Protein AF-A0A139KD35-F1 (afdb_monomer_lite)

Structure (mmCIF, N/CA/C/O backbone):
data_AF-A0A139KD35-F1
#
_entry.id   AF-A0A139KD35-F1
#
loop_
_atom_site.group_PDB
_atom_site.id
_atom_site.type_symbol
_atom_site.label_atom_id
_atom_site.label_alt_id
_atom_site.label_comp_id
_atom_site.label_asym_id
_atom_site.label_entity_id
_atom_site.label_seq_id
_atom_site.pdbx_PDB_ins_code
_atom_site.Cartn_x
_atom_site.Cartn_y
_atom_site.Cartn_z
_atom_site.occupancy
_atom_site.B_iso_or_equiv
_atom_site.auth_seq_id
_atom_site.auth_comp_id
_atom_site.auth_asym_id
_atom_site.auth_atom_id
_atom_site.pdbx_PDB_model_num
ATOM 1 N N . MET A 1 1 ? 93.794 -20.110 -38.687 1.00 36.25 1 MET A N 1
ATOM 2 C CA . MET A 1 1 ? 94.496 -18.867 -38.303 1.00 36.25 1 MET A CA 1
ATOM 3 C C . MET A 1 1 ? 93.968 -18.409 -36.947 1.00 36.25 1 MET A C 1
ATOM 5 O O . MET A 1 1 ? 92.763 -18.323 -36.786 1.00 36.25 1 MET A O 1
ATOM 9 N N . ASN A 1 2 ? 94.890 -18.279 -35.990 1.00 36.31 2 ASN A N 1
ATOM 10 C CA . ASN A 1 2 ? 94.958 -17.495 -34.742 1.00 36.31 2 ASN A CA 1
ATOM 11 C C . ASN A 1 2 ? 93.697 -16.866 -34.082 1.00 36.31 2 ASN A C 1
ATOM 13 O O . ASN A 1 2 ? 92.945 -16.127 -34.703 1.00 36.31 2 ASN A O 1
ATOM 17 N N . LYS A 1 3 ? 93.592 -17.123 -32.762 1.00 45.09 3 LYS A N 1
ATOM 18 C CA . LYS A 1 3 ? 92.755 -16.535 -31.672 1.00 45.09 3 LYS A CA 1
ATOM 19 C C . LYS A 1 3 ? 93.019 -15.005 -31.478 1.00 45.09 3 LYS A C 1
ATOM 21 O O . LYS A 1 3 ? 94.048 -14.594 -32.014 1.00 45.09 3 LYS A O 1
ATOM 26 N N . PRO A 1 4 ? 92.265 -14.176 -30.681 1.00 54.97 4 PRO A N 1
ATOM 27 C CA . PRO A 1 4 ? 91.613 -14.513 -29.391 1.00 54.97 4 PRO A CA 1
ATOM 28 C C . PRO A 1 4 ? 90.347 -13.721 -28.925 1.00 54.97 4 PRO A C 1
ATOM 30 O O . PRO A 1 4 ? 89.786 -12.887 -29.624 1.00 54.97 4 PRO A O 1
ATOM 33 N N . CYS A 1 5 ? 89.930 -14.071 -27.696 1.00 38.31 5 CYS A N 1
ATOM 34 C CA . CYS A 1 5 ? 89.011 -13.450 -26.727 1.00 38.31 5 CYS A CA 1
ATOM 35 C C . CYS A 1 5 ? 88.982 -11.906 -26.681 1.00 38.31 5 CYS A C 1
ATOM 37 O O . CYS A 1 5 ? 90.045 -11.319 -26.826 1.00 38.31 5 CYS A O 1
ATOM 39 N N . THR A 1 6 ? 87.849 -11.282 -26.298 1.00 42.38 6 THR A N 1
ATOM 40 C CA . THR A 1 6 ? 87.529 -10.803 -24.919 1.00 42.38 6 THR A CA 1
ATOM 41 C C . THR A 1 6 ? 86.291 -9.871 -24.841 1.00 42.38 6 THR A C 1
ATOM 43 O O . THR A 1 6 ? 86.148 -8.941 -25.618 1.00 42.38 6 THR A O 1
ATOM 46 N N . PHE A 1 7 ? 85.458 -10.133 -23.820 1.00 38.88 7 PHE A N 1
ATOM 47 C CA . PHE A 1 7 ? 84.704 -9.227 -22.923 1.00 38.88 7 PHE A CA 1
ATOM 48 C C . PHE A 1 7 ? 83.693 -8.153 -23.412 1.00 38.88 7 PHE A C 1
ATOM 50 O O . PHE A 1 7 ? 84.044 -7.139 -23.994 1.00 38.88 7 PHE A O 1
ATOM 57 N N . LEU A 1 8 ? 82.442 -8.365 -22.957 1.00 41.72 8 LEU A N 1
ATOM 58 C CA . LEU A 1 8 ? 81.527 -7.447 -22.241 1.00 41.72 8 LEU A CA 1
ATOM 59 C C . LEU A 1 8 ? 81.440 -5.969 -22.670 1.00 41.72 8 LEU A C 1
ATOM 61 O O . LEU A 1 8 ? 82.327 -5.191 -22.341 1.00 41.72 8 LEU A O 1
ATOM 65 N N . LEU A 1 9 ? 80.265 -5.562 -23.177 1.00 42.34 9 LEU A N 1
ATOM 66 C CA . LEU A 1 9 ? 79.385 -4.520 -22.596 1.00 42.34 9 LEU A CA 1
ATOM 67 C C . LEU A 1 9 ? 78.343 -4.050 -23.624 1.00 42.34 9 LEU A C 1
ATOM 69 O O . LEU A 1 9 ? 78.628 -3.206 -24.466 1.00 42.34 9 LEU A O 1
ATOM 73 N N . SER A 1 10 ? 77.114 -4.553 -23.530 1.00 38.72 10 SER A N 1
ATOM 74 C CA . SER A 1 10 ? 75.892 -3.749 -23.721 1.00 38.72 10 SER A CA 1
ATOM 75 C C . SER A 1 10 ? 74.675 -4.610 -23.398 1.00 38.72 10 SER A C 1
ATOM 77 O O . SER A 1 10 ? 74.260 -5.485 -24.151 1.00 38.72 10 SER A O 1
ATOM 79 N N . ALA A 1 11 ? 74.152 -4.376 -22.200 1.00 46.59 11 ALA A N 1
ATOM 80 C CA . ALA A 1 11 ? 72.823 -4.782 -21.791 1.00 46.59 11 ALA A CA 1
ATOM 81 C C . ALA A 1 11 ? 71.748 -4.088 -22.648 1.00 46.59 11 ALA A C 1
ATOM 83 O O . ALA A 1 11 ? 72.015 -3.058 -23.261 1.00 46.59 11 ALA A O 1
ATOM 84 N N . LEU A 1 12 ? 70.526 -4.628 -22.559 1.00 44.50 12 LEU A N 1
ATOM 85 C CA . LEU A 1 12 ? 69.257 -4.109 -23.085 1.00 44.50 12 LEU A CA 1
ATOM 86 C C . LEU A 1 12 ? 69.061 -4.233 -24.599 1.00 44.50 12 LEU A C 1
ATOM 88 O O . LEU A 1 12 ? 69.432 -3.352 -25.356 1.00 44.50 12 LEU A O 1
ATOM 92 N N . MET A 1 13 ? 68.381 -5.307 -25.006 1.00 44.25 13 MET A N 1
ATOM 93 C CA . MET A 1 13 ? 67.101 -5.239 -25.733 1.00 44.25 13 MET A CA 1
ATOM 94 C C . MET A 1 13 ? 66.545 -6.667 -25.863 1.00 44.25 13 MET A C 1
ATOM 96 O O . MET A 1 13 ? 66.574 -7.288 -26.922 1.00 44.25 13 MET A O 1
ATOM 100 N N . ALA A 1 14 ? 66.066 -7.215 -24.745 1.00 43.06 14 ALA A N 1
ATOM 101 C CA . ALA A 1 14 ? 65.149 -8.345 -24.772 1.00 43.06 14 ALA A CA 1
ATOM 102 C C . ALA A 1 14 ? 63.718 -7.794 -24.805 1.00 43.06 14 ALA A C 1
ATOM 104 O O . ALA A 1 14 ? 63.375 -6.922 -24.010 1.00 43.06 14 ALA A O 1
ATOM 105 N N . SER A 1 15 ? 62.900 -8.363 -25.690 1.00 42.03 15 SER A N 1
ATOM 106 C CA . SER A 1 15 ? 61.436 -8.375 -25.592 1.00 42.03 15 SER A CA 1
ATOM 107 C C . SER A 1 15 ? 60.711 -7.050 -25.858 1.00 42.03 15 SER A C 1
ATOM 109 O O . SER A 1 15 ? 60.237 -6.384 -24.946 1.00 42.03 15 SER A O 1
ATOM 111 N N . ALA A 1 16 ? 60.492 -6.743 -27.138 1.00 46.56 16 ALA A N 1
ATOM 112 C CA . ALA A 1 16 ? 59.435 -5.825 -27.574 1.00 46.56 16 ALA A CA 1
ATOM 113 C C . ALA A 1 16 ? 58.456 -6.528 -28.533 1.00 46.56 16 ALA A C 1
ATOM 115 O O . ALA A 1 16 ? 58.143 -6.029 -29.605 1.00 46.56 16 ALA A O 1
ATOM 116 N N . VAL A 1 17 ? 57.973 -7.713 -28.150 1.00 52.25 17 VAL A N 1
ATOM 117 C CA . VAL A 1 17 ? 56.716 -8.279 -28.666 1.00 52.25 17 VAL A CA 1
ATOM 118 C C . VAL A 1 17 ? 55.958 -8.834 -27.469 1.00 52.25 17 VAL A C 1
ATOM 120 O O . VAL A 1 17 ? 55.966 -10.026 -27.211 1.00 52.25 17 VAL A O 1
ATOM 123 N N . LEU A 1 18 ? 55.406 -7.925 -26.675 1.00 48.00 18 LEU A N 1
ATOM 124 C CA . LEU A 1 18 ? 54.203 -8.103 -25.866 1.00 48.00 18 LEU A CA 1
ATOM 125 C C . LEU A 1 18 ? 53.851 -6.695 -25.369 1.00 48.00 18 LEU A C 1
ATOM 127 O O . LEU A 1 18 ? 54.224 -6.278 -24.275 1.00 48.00 18 LEU A O 1
ATOM 131 N N . ALA A 1 19 ? 53.200 -5.913 -26.231 1.00 42.03 19 ALA A N 1
ATOM 132 C CA . ALA A 1 19 ? 52.482 -4.743 -25.755 1.00 42.03 19 ALA A CA 1
ATOM 133 C C . ALA A 1 19 ? 51.388 -5.256 -24.804 1.00 42.03 19 ALA A C 1
ATOM 135 O O . ALA A 1 19 ? 50.619 -6.139 -25.200 1.00 42.03 19 ALA A O 1
ATOM 136 N N . PRO A 1 20 ? 51.305 -4.765 -23.559 1.00 42.72 20 PRO A N 1
ATOM 137 C CA . PRO A 1 20 ? 50.175 -5.088 -22.718 1.00 42.72 20 PRO A CA 1
ATOM 138 C C . PRO A 1 20 ? 48.940 -4.457 -23.364 1.00 42.72 20 PRO A C 1
ATOM 140 O O . PRO A 1 20 ? 48.817 -3.235 -23.439 1.00 42.72 20 PRO A O 1
ATOM 143 N N . ALA A 1 21 ? 48.010 -5.295 -23.820 1.00 46.62 21 ALA A N 1
ATOM 144 C CA . ALA A 1 21 ? 46.620 -4.923 -24.068 1.00 46.62 21 ALA A CA 1
ATOM 145 C C . ALA A 1 21 ? 45.926 -4.616 -22.724 1.00 46.62 21 ALA A C 1
ATOM 147 O O . ALA A 1 21 ? 44.974 -5.275 -22.321 1.00 46.62 21 ALA A O 1
ATOM 148 N N . ALA A 1 22 ? 46.457 -3.636 -21.996 1.00 46.16 22 ALA A N 1
ATOM 149 C CA . ALA A 1 22 ? 45.960 -3.145 -20.720 1.00 46.16 22 ALA A CA 1
ATOM 150 C C . ALA A 1 22 ? 45.804 -1.624 -20.817 1.00 46.16 22 ALA A C 1
ATOM 152 O O . ALA A 1 22 ? 46.450 -0.865 -20.105 1.00 46.16 22 ALA A O 1
ATOM 153 N N . ALA A 1 23 ? 44.978 -1.177 -21.761 1.00 43.94 23 ALA A N 1
ATOM 154 C CA . ALA A 1 23 ? 44.525 0.209 -21.847 1.00 43.94 23 ALA A CA 1
ATOM 155 C C . ALA A 1 23 ? 43.164 0.279 -22.557 1.00 43.94 23 ALA A C 1
ATOM 157 O O . ALA A 1 23 ? 42.978 0.989 -23.537 1.00 43.94 23 ALA A O 1
ATOM 158 N N . SER A 1 24 ? 42.199 -0.498 -22.070 1.00 41.75 24 SER A N 1
ATOM 159 C CA . SER A 1 24 ? 40.775 -0.221 -22.286 1.00 41.75 24 SER A CA 1
ATOM 160 C C . SER A 1 24 ? 40.010 -0.364 -20.969 1.00 41.75 24 SER A C 1
ATOM 162 O O . SER A 1 24 ? 38.927 -0.937 -20.914 1.00 41.75 24 SER A O 1
ATOM 164 N N . ALA A 1 25 ? 40.584 0.154 -19.885 1.00 45.62 25 ALA A N 1
ATOM 165 C CA . ALA A 1 25 ? 39.779 0.720 -18.814 1.00 45.62 25 ALA A CA 1
ATOM 166 C C . ALA A 1 25 ? 39.492 2.168 -19.230 1.00 45.62 25 ALA A C 1
ATOM 168 O O . ALA A 1 25 ? 40.099 3.103 -18.726 1.00 45.62 25 ALA A O 1
ATOM 169 N N . ALA A 1 26 ? 38.671 2.331 -20.271 1.00 48.66 26 ALA A N 1
ATOM 170 C CA . ALA A 1 26 ? 38.111 3.630 -20.599 1.00 48.66 26 ALA A CA 1
ATOM 171 C C . ALA A 1 26 ? 37.280 4.065 -19.390 1.00 48.66 26 ALA A C 1
ATOM 173 O O . ALA A 1 26 ? 36.488 3.262 -18.889 1.00 48.66 26 ALA A O 1
ATOM 174 N N . ASP A 1 27 ? 37.505 5.282 -18.903 1.00 59.09 27 ASP A N 1
ATOM 175 C CA . ASP A 1 27 ? 36.766 5.865 -17.789 1.00 59.09 27 ASP A CA 1
ATOM 176 C C . ASP A 1 27 ? 35.269 5.807 -18.107 1.00 59.09 27 ASP A C 1
ATOM 178 O O . ASP A 1 27 ? 34.748 6.624 -18.870 1.00 59.09 27 ASP A O 1
ATOM 182 N N . LYS A 1 28 ? 34.576 4.792 -17.572 1.00 69.88 28 LYS A N 1
ATOM 183 C CA . LYS A 1 28 ? 33.120 4.709 -17.674 1.00 69.88 28 LYS A CA 1
ATOM 184 C C . LYS A 1 28 ? 32.578 5.994 -17.086 1.00 69.88 28 LYS A C 1
ATOM 186 O O . LYS A 1 28 ? 32.971 6.387 -15.983 1.00 69.88 28 LYS A O 1
ATOM 191 N N . SER A 1 29 ? 31.679 6.640 -17.816 1.00 83.38 29 SER A N 1
ATOM 192 C CA . SER A 1 29 ? 31.038 7.838 -17.295 1.00 83.38 29 SER A CA 1
ATOM 193 C C . SER A 1 29 ? 30.370 7.504 -15.960 1.00 83.38 29 SER A C 1
ATOM 195 O O . SER A 1 29 ? 29.858 6.399 -15.758 1.00 83.38 29 SER A O 1
ATOM 197 N N . GLU A 1 30 ? 30.357 8.455 -15.027 1.00 88.25 30 GLU A N 1
ATOM 198 C CA . GLU A 1 30 ? 29.720 8.257 -13.721 1.00 88.25 30 GLU A CA 1
ATOM 199 C C . GLU A 1 30 ? 28.265 7.762 -13.866 1.00 88.25 30 GLU A C 1
ATOM 201 O O . GLU A 1 30 ? 27.787 6.941 -13.081 1.00 88.25 30 GLU A O 1
ATOM 206 N N . LEU A 1 31 ? 27.583 8.205 -14.925 1.00 86.06 31 LEU A N 1
ATOM 207 C CA . LEU A 1 31 ? 26.233 7.783 -15.280 1.00 86.06 31 LEU A CA 1
ATOM 208 C C . LEU A 1 31 ? 26.150 6.303 -15.686 1.00 86.06 31 LEU A C 1
ATOM 210 O O . LEU A 1 31 ? 25.215 5.618 -15.280 1.00 86.06 31 LEU A O 1
ATOM 214 N N . GLU A 1 32 ? 27.116 5.790 -16.449 1.00 88.75 32 GLU A N 1
ATOM 215 C CA . GLU A 1 32 ? 27.178 4.368 -16.811 1.00 88.75 32 GLU A CA 1
ATOM 216 C C . GLU A 1 32 ? 27.447 3.495 -15.587 1.00 88.75 32 GLU A C 1
ATOM 218 O O . GLU A 1 32 ? 26.800 2.467 -15.418 1.00 88.75 32 GLU A O 1
ATOM 223 N N . VAL A 1 33 ? 28.320 3.918 -14.671 1.00 93.50 33 VAL A N 1
ATOM 224 C CA . VAL A 1 33 ? 28.552 3.168 -13.424 1.00 93.50 33 VAL A CA 1
ATOM 225 C C . VAL A 1 33 ? 27.273 3.099 -12.580 1.00 93.50 33 VAL A C 1
ATOM 227 O O . VAL A 1 33 ? 26.907 2.032 -12.079 1.00 93.50 33 VAL A O 1
ATOM 230 N N . ARG A 1 34 ? 26.552 4.222 -12.455 1.00 92.62 34 ARG A N 1
ATOM 231 C CA . ARG A 1 34 ? 25.264 4.281 -11.744 1.00 92.62 34 ARG A CA 1
ATOM 232 C C . ARG A 1 34 ? 24.194 3.423 -12.423 1.00 92.62 34 ARG A C 1
ATOM 234 O O . ARG A 1 34 ? 23.439 2.745 -11.730 1.00 92.62 34 ARG A O 1
ATOM 241 N N . MET A 1 35 ? 24.155 3.403 -13.753 1.00 94.19 35 MET A N 1
ATOM 242 C CA . MET A 1 35 ? 23.241 2.561 -14.525 1.00 94.19 35 MET A CA 1
ATOM 243 C C . MET A 1 35 ? 23.537 1.070 -14.335 1.00 94.19 35 MET A C 1
ATOM 245 O O . MET A 1 35 ? 22.608 0.312 -14.074 1.00 94.19 35 MET A O 1
ATOM 249 N N . GLU A 1 36 ? 24.802 0.639 -14.360 1.00 94.69 36 GLU A N 1
ATOM 250 C CA . GLU A 1 36 ? 25.152 -0.772 -14.128 1.00 94.69 36 GLU A CA 1
ATOM 251 C C . GLU A 1 36 ? 24.724 -1.232 -12.728 1.00 94.69 36 GLU A C 1
ATOM 253 O O . GLU A 1 36 ? 24.256 -2.359 -12.547 1.00 94.69 36 GLU A O 1
ATOM 258 N N . ALA A 1 37 ? 24.856 -0.357 -11.727 1.00 95.94 37 ALA A N 1
ATOM 259 C CA . ALA A 1 37 ? 24.358 -0.616 -10.382 1.00 95.94 37 ALA A CA 1
ATOM 260 C C . ALA A 1 37 ? 22.821 -0.690 -10.347 1.00 95.94 37 ALA A C 1
ATOM 262 O O . ALA A 1 37 ? 22.268 -1.638 -9.789 1.00 95.94 37 ALA A O 1
ATOM 263 N N . ALA A 1 38 ? 22.128 0.256 -10.987 1.00 96.44 38 ALA A N 1
ATOM 264 C CA . ALA A 1 38 ? 20.668 0.275 -11.060 1.00 96.44 38 ALA A CA 1
ATOM 265 C C . ALA A 1 38 ? 20.104 -0.963 -11.775 1.00 96.44 38 ALA A C 1
ATOM 267 O O . ALA A 1 38 ? 19.159 -1.590 -11.295 1.00 96.44 38 ALA A O 1
ATOM 268 N N . GLN A 1 39 ? 20.726 -1.384 -12.876 1.00 95.94 39 GLN A N 1
ATOM 269 C CA . GLN A 1 39 ? 20.326 -2.577 -13.611 1.00 95.94 39 GLN A CA 1
ATOM 270 C C . GLN A 1 39 ? 20.488 -3.845 -12.765 1.00 95.94 39 GLN A C 1
ATOM 272 O O . GLN A 1 39 ? 19.611 -4.708 -12.789 1.00 95.94 39 GLN A O 1
ATOM 277 N N . LYS A 1 40 ? 21.558 -3.949 -11.966 1.00 96.81 40 LYS A N 1
ATOM 278 C CA . LYS A 1 40 ? 21.730 -5.057 -11.013 1.00 96.81 40 LYS A CA 1
ATOM 279 C C . LYS A 1 40 ? 20.619 -5.084 -9.968 1.00 96.81 40 LYS A C 1
ATOM 281 O O . LYS A 1 40 ? 20.110 -6.158 -9.677 1.00 96.81 40 LYS A O 1
ATOM 286 N N . VAL A 1 41 ? 20.210 -3.927 -9.446 1.00 97.12 41 VAL A N 1
ATOM 287 C CA . VAL A 1 41 ? 19.099 -3.837 -8.482 1.00 97.12 41 VAL A CA 1
ATOM 288 C C . VAL A 1 41 ? 17.778 -4.296 -9.110 1.00 97.12 41 VAL A C 1
ATOM 290 O O . VAL A 1 41 ? 17.051 -5.075 -8.497 1.00 97.12 41 VAL A O 1
ATOM 293 N N . LEU A 1 42 ? 17.475 -3.873 -10.341 1.00 95.62 42 LEU A N 1
ATOM 294 C CA . LEU A 1 42 ? 16.247 -4.279 -11.043 1.00 95.62 42 LEU A CA 1
ATOM 295 C C . LEU A 1 42 ? 16.249 -5.761 -11.461 1.00 95.62 42 LEU A C 1
ATOM 297 O O . LEU A 1 42 ? 15.191 -6.390 -11.533 1.00 95.62 42 LEU A O 1
ATOM 301 N N . ALA A 1 43 ? 17.422 -6.331 -11.733 1.00 95.00 43 ALA A N 1
ATOM 302 C CA . ALA A 1 43 ? 17.572 -7.742 -12.081 1.00 95.00 43 ALA A CA 1
ATOM 303 C C . ALA A 1 43 ? 17.592 -8.673 -10.857 1.00 95.00 43 ALA A C 1
ATOM 305 O O . ALA A 1 43 ? 17.341 -9.869 -10.992 1.00 95.00 43 ALA A O 1
ATOM 306 N N . ASP A 1 44 ? 17.902 -8.154 -9.671 1.00 95.56 44 ASP A N 1
ATOM 307 C CA . ASP A 1 44 ? 18.102 -8.965 -8.477 1.00 95.56 44 ASP A CA 1
ATOM 308 C C . ASP A 1 44 ? 16.771 -9.390 -7.831 1.00 95.56 44 ASP A C 1
ATOM 310 O O . ASP A 1 44 ? 15.956 -8.570 -7.392 1.00 95.56 44 ASP A O 1
ATOM 314 N N . ARG A 1 45 ? 16.593 -10.716 -7.769 1.00 96.06 45 ARG A N 1
ATOM 315 C CA . ARG A 1 45 ? 15.418 -11.432 -7.250 1.00 96.06 45 ARG A CA 1
ATOM 316 C C . ARG A 1 45 ? 15.648 -12.046 -5.868 1.00 96.06 45 ARG A C 1
ATOM 318 O O . ARG A 1 45 ? 14.753 -12.706 -5.344 1.00 96.06 45 ARG A O 1
ATOM 325 N N . SER A 1 46 ? 16.804 -11.808 -5.250 1.00 95.81 46 SER A N 1
ATOM 326 C CA . SER A 1 46 ? 17.204 -12.427 -3.979 1.00 95.81 46 SER A CA 1
ATOM 327 C C . SER A 1 46 ? 16.193 -12.209 -2.851 1.00 95.81 46 SER A C 1
ATOM 329 O O . SER A 1 46 ? 15.960 -13.112 -2.048 1.00 95.81 46 SER A O 1
ATOM 331 N N . TYR A 1 47 ? 15.534 -11.044 -2.803 1.00 96.12 47 TYR A N 1
ATOM 332 C CA . TYR A 1 47 ? 14.456 -10.786 -1.844 1.00 96.12 47 TYR A CA 1
ATOM 333 C C . TYR A 1 47 ? 13.305 -11.784 -2.008 1.00 96.12 47 TYR A C 1
ATOM 335 O O . TYR A 1 47 ? 12.861 -12.394 -1.035 1.00 96.12 47 TYR A O 1
ATOM 343 N N . TYR A 1 48 ? 12.826 -11.950 -3.241 1.00 96.38 48 TYR A N 1
ATOM 344 C CA . TYR A 1 48 ? 11.719 -12.848 -3.530 1.00 96.38 48 TYR A CA 1
ATOM 345 C C . TYR A 1 48 ? 12.123 -14.300 -3.284 1.00 96.38 48 TYR A C 1
ATOM 347 O O . TYR A 1 48 ? 11.390 -15.038 -2.639 1.00 96.38 48 TYR A O 1
ATOM 355 N N . GLU A 1 49 ? 13.312 -14.712 -3.709 1.00 95.88 49 GLU A N 1
ATOM 356 C CA . GLU A 1 49 ? 13.808 -16.074 -3.479 1.00 95.88 49 GLU A CA 1
ATOM 357 C C . GLU A 1 49 ? 13.943 -16.402 -1.988 1.00 95.88 49 GLU A C 1
ATOM 359 O O . GLU A 1 49 ? 13.595 -17.501 -1.560 1.00 95.88 49 GLU A O 1
ATOM 364 N N . ARG A 1 50 ? 14.369 -15.431 -1.174 1.00 95.50 50 ARG A N 1
ATOM 365 C CA . ARG A 1 50 ? 14.504 -15.597 0.276 1.00 95.50 50 ARG A CA 1
ATOM 366 C C . ARG A 1 50 ? 13.162 -15.744 0.992 1.00 95.50 50 ARG A C 1
ATOM 368 O O . ARG A 1 50 ? 13.070 -16.531 1.930 1.00 95.50 50 ARG A O 1
ATOM 375 N N . TRP A 1 51 ? 12.152 -14.967 0.600 1.00 96.19 51 TRP A N 1
ATOM 376 C CA . TRP A 1 51 ? 10.902 -14.828 1.362 1.00 96.19 51 TRP A CA 1
ATOM 377 C C . TRP A 1 51 ? 9.665 -15.448 0.697 1.00 96.19 51 TRP A C 1
ATOM 379 O O . TRP A 1 51 ? 8.615 -15.537 1.330 1.00 96.19 51 TRP A O 1
ATOM 389 N N . SER A 1 52 ? 9.756 -15.875 -0.564 1.00 93.69 52 SER A N 1
ATOM 390 C CA . SER A 1 52 ? 8.659 -16.553 -1.269 1.00 93.69 52 SER A CA 1
ATOM 391 C C . SER A 1 52 ? 8.326 -17.956 -0.753 1.00 93.69 52 SER A C 1
ATOM 393 O O . SER A 1 52 ? 7.134 -18.290 -0.789 1.00 93.69 52 SER A O 1
ATOM 395 N N . PRO A 1 53 ? 9.283 -18.782 -0.267 1.00 93.75 53 PRO A N 1
ATOM 396 C CA . PRO A 1 53 ? 8.950 -20.100 0.253 1.00 93.75 53 PRO A CA 1
ATOM 397 C C . PRO A 1 53 ? 8.082 -19.984 1.505 1.00 93.75 53 PRO A C 1
ATOM 399 O O . PRO A 1 53 ? 8.381 -19.202 2.404 1.00 93.75 53 PRO A O 1
ATOM 402 N N . GLU A 1 54 ? 7.053 -20.823 1.625 1.00 85.00 54 GLU A N 1
ATOM 403 C CA . GLU A 1 54 ? 6.183 -20.851 2.816 1.00 85.00 54 GLU A CA 1
ATOM 404 C C . GLU A 1 54 ? 6.976 -21.120 4.101 1.00 85.00 54 GLU A C 1
ATOM 406 O O . GLU A 1 54 ? 6.653 -20.617 5.174 1.00 85.00 54 GLU A O 1
ATOM 411 N N . ALA A 1 55 ? 8.081 -21.860 3.981 1.00 86.88 55 ALA A N 1
ATOM 412 C CA . ALA A 1 55 ? 8.966 -22.139 5.097 1.00 86.88 55 ALA A CA 1
ATOM 413 C C . ALA A 1 55 ? 9.687 -20.896 5.655 1.00 86.88 55 ALA A C 1
ATOM 415 O O . ALA A 1 55 ? 10.154 -20.959 6.791 1.00 86.88 55 ALA A O 1
ATOM 416 N N . ALA A 1 56 ? 9.784 -19.804 4.888 1.00 89.06 56 ALA A N 1
ATOM 417 C CA . ALA A 1 56 ? 10.460 -18.572 5.294 1.00 89.06 56 ALA A CA 1
ATOM 418 C C . ALA A 1 56 ? 9.577 -17.652 6.156 1.00 89.06 56 ALA A C 1
ATOM 420 O O . ALA A 1 56 ? 10.099 -16.807 6.877 1.00 89.06 56 ALA A O 1
ATOM 421 N N . LEU A 1 57 ? 8.250 -17.813 6.106 1.00 88.81 57 LEU A N 1
ATOM 422 C CA . LEU A 1 57 ? 7.277 -16.978 6.818 1.00 88.81 57 LEU A CA 1
ATOM 423 C C . LEU A 1 57 ? 6.485 -17.826 7.819 1.00 88.81 57 LEU A C 1
ATOM 425 O O . LEU A 1 57 ? 5.283 -18.021 7.663 1.00 88.81 57 LEU A O 1
ATOM 429 N N . LYS A 1 58 ? 7.161 -18.359 8.844 1.00 89.31 58 LYS A N 1
ATOM 430 C CA . LYS A 1 58 ? 6.513 -19.187 9.882 1.00 89.31 58 LYS A CA 1
ATOM 431 C C . LYS A 1 58 ? 6.152 -18.410 11.134 1.00 89.31 58 LYS A C 1
ATOM 433 O O . LYS A 1 58 ? 5.174 -18.742 11.797 1.00 89.31 58 LYS A O 1
ATOM 438 N N . THR A 1 59 ? 6.948 -17.405 11.483 1.00 93.94 59 THR A N 1
ATOM 439 C CA . THR A 1 59 ? 6.735 -16.623 12.700 1.00 93.94 59 THR A CA 1
ATOM 440 C C . THR A 1 59 ? 6.290 -15.202 12.380 1.00 93.94 59 THR A C 1
ATOM 442 O O . THR A 1 59 ? 6.512 -14.671 11.290 1.00 93.94 59 THR A O 1
ATOM 445 N N . VAL A 1 60 ? 5.659 -14.561 13.363 1.00 94.19 60 VAL A N 1
ATOM 446 C CA . VAL A 1 60 ? 5.262 -13.150 13.268 1.00 94.19 60 VAL A CA 1
ATOM 447 C C . VAL A 1 60 ? 6.489 -12.242 13.143 1.00 94.19 60 VAL A C 1
ATOM 449 O O . VAL A 1 60 ? 6.433 -11.227 12.453 1.00 94.19 60 VAL A O 1
ATOM 452 N N . GLU A 1 61 ? 7.605 -12.610 13.773 1.00 94.62 61 GLU A N 1
ATOM 453 C CA . GLU A 1 61 ? 8.855 -11.852 13.677 1.00 94.62 61 GLU A CA 1
ATOM 454 C C . GLU A 1 61 ? 9.488 -11.977 12.287 1.00 94.62 61 GLU A C 1
ATOM 456 O O . GLU A 1 61 ? 9.900 -10.965 11.721 1.00 94.62 61 GLU A O 1
ATOM 461 N N . ASP A 1 62 ? 9.450 -13.166 11.676 1.00 94.44 62 ASP A N 1
ATOM 462 C CA . ASP A 1 62 ? 9.877 -13.354 10.282 1.00 94.44 62 ASP A CA 1
ATOM 463 C C . ASP A 1 62 ? 9.020 -12.518 9.326 1.00 94.44 62 ASP A C 1
ATOM 465 O O . ASP A 1 62 ? 9.543 -11.854 8.432 1.00 94.44 62 ASP A O 1
ATOM 469 N N . ALA A 1 63 ? 7.701 -12.479 9.546 1.00 95.31 63 ALA A N 1
ATOM 470 C CA . ALA A 1 63 ? 6.794 -11.653 8.756 1.00 95.31 63 ALA A CA 1
ATOM 471 C C . ALA A 1 63 ? 7.098 -10.151 8.893 1.00 95.31 63 ALA A C 1
ATOM 473 O O . ALA A 1 63 ? 7.116 -9.427 7.895 1.00 95.31 63 ALA A O 1
ATOM 474 N N . LYS A 1 64 ? 7.390 -9.659 10.104 1.00 96.25 64 LYS A N 1
ATOM 475 C CA . LYS A 1 64 ? 7.819 -8.263 10.303 1.00 96.25 64 LYS A CA 1
ATOM 476 C C . LYS A 1 64 ? 9.142 -7.984 9.590 1.00 96.25 64 LYS A C 1
ATOM 478 O O . LYS A 1 64 ? 9.242 -6.986 8.878 1.00 96.25 64 LYS A O 1
ATOM 483 N N . ALA A 1 65 ? 10.123 -8.876 9.720 1.00 96.38 65 ALA A N 1
ATOM 484 C CA . ALA A 1 65 ? 11.416 -8.748 9.056 1.00 96.38 65 ALA A CA 1
ATOM 485 C C . ALA A 1 65 ? 11.277 -8.730 7.524 1.00 96.38 65 ALA A C 1
ATOM 487 O O . ALA A 1 65 ? 11.883 -7.888 6.860 1.00 96.38 65 ALA A O 1
ATOM 488 N N . ALA A 1 66 ? 10.431 -9.598 6.961 1.00 96.25 66 ALA A N 1
ATOM 489 C CA . ALA A 1 66 ? 10.133 -9.634 5.532 1.00 96.25 66 ALA A CA 1
ATOM 490 C C . ALA A 1 66 ? 9.478 -8.336 5.039 1.00 96.25 66 ALA A C 1
ATOM 492 O O . ALA A 1 66 ? 9.799 -7.857 3.948 1.00 96.25 66 ALA A O 1
ATOM 493 N N . ASN A 1 67 ? 8.589 -7.744 5.839 1.00 95.88 67 ASN A N 1
ATOM 494 C CA . ASN A 1 67 ? 7.914 -6.488 5.517 1.00 95.88 67 ASN A CA 1
ATOM 4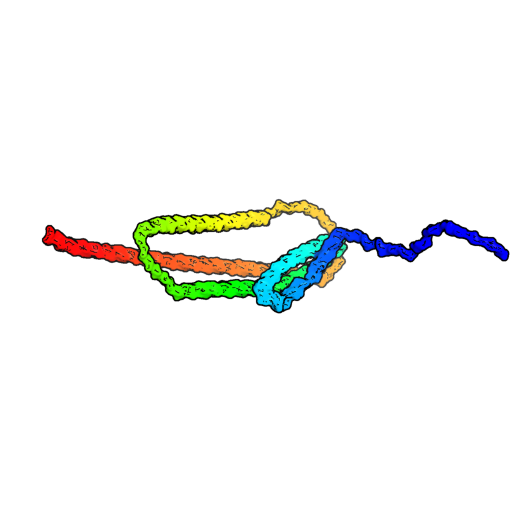95 C C . ASN A 1 67 ? 8.848 -5.273 5.541 1.00 95.88 67 ASN A C 1
ATOM 497 O O . ASN A 1 67 ? 8.798 -4.438 4.631 1.00 95.88 67 ASN A O 1
ATOM 501 N N . GLU A 1 68 ? 9.712 -5.179 6.551 1.00 96.69 68 GLU A N 1
ATOM 502 C CA . GLU A 1 68 ? 10.721 -4.119 6.640 1.00 96.69 68 GLU A CA 1
ATOM 503 C C . GLU A 1 68 ? 11.748 -4.250 5.510 1.00 96.69 68 GLU A C 1
ATOM 505 O O . GLU A 1 68 ? 11.984 -3.292 4.769 1.00 96.69 68 GLU A O 1
ATOM 510 N N . ALA A 1 69 ? 12.271 -5.461 5.286 1.00 96.56 69 ALA A N 1
ATOM 511 C CA . ALA A 1 69 ? 13.177 -5.741 4.175 1.00 96.56 69 ALA A CA 1
ATOM 512 C C . ALA A 1 69 ? 12.522 -5.449 2.815 1.00 96.56 69 ALA A C 1
ATOM 514 O O . ALA A 1 69 ? 13.157 -4.870 1.939 1.00 96.56 69 ALA A O 1
ATOM 515 N N . GLY A 1 70 ? 11.239 -5.783 2.645 1.00 96.88 70 GLY A N 1
ATOM 516 C CA . GLY A 1 70 ? 10.490 -5.497 1.421 1.00 96.88 70 GLY A CA 1
ATOM 517 C C . GLY A 1 70 ? 10.268 -4.004 1.202 1.00 96.88 70 GLY A C 1
ATOM 518 O O . GLY A 1 70 ? 10.323 -3.529 0.073 1.00 96.88 70 GLY A O 1
ATOM 519 N N . SER A 1 71 ? 10.063 -3.238 2.275 1.00 96.38 71 SER A N 1
ATOM 520 C CA . SER A 1 71 ? 9.934 -1.778 2.209 1.00 96.38 71 SER A CA 1
ATOM 521 C C . SER A 1 71 ? 11.256 -1.096 1.859 1.00 96.38 71 SER A C 1
ATOM 523 O O . SER A 1 71 ? 11.262 -0.153 1.069 1.00 96.38 71 SER A O 1
ATOM 525 N N . ALA A 1 72 ? 12.372 -1.571 2.417 1.00 96.69 72 ALA A N 1
ATOM 526 C CA . ALA A 1 72 ? 13.706 -1.104 2.049 1.00 96.69 72 ALA A CA 1
ATOM 527 C C . ALA A 1 72 ? 14.015 -1.440 0.584 1.00 96.69 72 ALA A C 1
ATOM 529 O O . ALA A 1 72 ? 14.377 -0.557 -0.191 1.00 96.69 72 ALA A O 1
ATOM 530 N N . ARG A 1 73 ? 13.752 -2.686 0.178 1.00 97.19 73 ARG A N 1
ATOM 531 C CA . ARG A 1 73 ? 14.009 -3.150 -1.182 1.00 97.19 73 ARG A CA 1
ATOM 532 C C . ARG A 1 73 ? 13.169 -2.425 -2.232 1.00 97.19 73 ARG A C 1
ATOM 534 O O . ARG A 1 73 ? 13.678 -2.096 -3.298 1.00 97.19 73 ARG A O 1
ATOM 541 N N . GLN A 1 74 ? 11.908 -2.123 -1.925 1.00 97.12 74 GLN A N 1
ATOM 542 C CA . GLN A 1 74 ? 11.059 -1.329 -2.814 1.00 97.12 74 GLN A CA 1
ATOM 543 C C . GLN A 1 74 ? 11.678 0.047 -3.091 1.00 97.12 74 GLN A C 1
ATOM 545 O O . GLN A 1 74 ? 11.740 0.460 -4.242 1.00 97.12 74 GLN A O 1
ATOM 550 N N . LYS A 1 75 ? 12.202 0.725 -2.060 1.00 97.38 75 LYS A N 1
ATOM 551 C CA . LYS A 1 75 ? 12.862 2.030 -2.223 1.00 97.38 75 LYS A CA 1
ATOM 552 C C . LYS A 1 75 ? 14.115 1.943 -3.094 1.00 97.38 75 LYS A C 1
ATOM 554 O O . LYS A 1 75 ? 14.356 2.846 -3.888 1.00 97.38 75 LYS A O 1
ATOM 559 N N . GLU A 1 76 ? 14.900 0.875 -2.957 1.00 96.94 76 GLU A N 1
ATOM 560 C CA . GLU A 1 76 ? 16.071 0.637 -3.813 1.00 96.94 76 GLU A CA 1
ATOM 561 C C . GLU A 1 76 ? 15.668 0.468 -5.283 1.00 96.94 76 GLU A C 1
ATOM 563 O O . GLU A 1 76 ? 16.284 1.067 -6.160 1.00 96.94 76 GLU A O 1
ATOM 568 N N . ILE A 1 77 ? 14.614 -0.307 -5.551 1.00 97.81 77 ILE A N 1
ATOM 569 C CA . ILE A 1 77 ? 14.084 -0.540 -6.902 1.00 97.81 77 ILE A CA 1
ATOM 570 C C . ILE A 1 77 ? 13.480 0.734 -7.504 1.00 97.81 77 ILE A C 1
ATOM 572 O O . ILE A 1 77 ? 13.718 1.020 -8.677 1.00 97.81 77 ILE A O 1
ATOM 576 N N . ASP A 1 78 ? 12.747 1.521 -6.712 1.00 97.81 78 ASP A N 1
ATOM 577 C CA . ASP A 1 78 ? 12.199 2.810 -7.146 1.00 97.81 78 ASP A CA 1
ATOM 578 C C . ASP A 1 78 ? 13.332 3.780 -7.526 1.00 97.81 78 ASP A C 1
ATOM 580 O O . ASP A 1 78 ? 13.309 4.374 -8.604 1.00 97.81 78 ASP A O 1
ATOM 584 N N . GLY A 1 79 ? 14.376 3.873 -6.692 1.00 97.25 79 GLY A N 1
ATOM 585 C CA . GLY A 1 79 ? 15.559 4.685 -6.985 1.00 97.25 79 GLY A CA 1
ATOM 586 C C . GLY A 1 79 ? 16.343 4.189 -8.205 1.00 97.25 79 GLY A C 1
ATOM 587 O O . GLY A 1 79 ? 16.793 4.992 -9.022 1.00 97.25 79 GLY A O 1
ATOM 588 N N . ALA A 1 80 ? 16.469 2.871 -8.380 1.00 97.50 80 ALA A N 1
ATOM 589 C CA . ALA A 1 80 ? 17.108 2.282 -9.554 1.00 97.50 80 ALA A CA 1
ATOM 590 C C . ALA A 1 80 ? 16.341 2.602 -10.845 1.00 97.50 80 ALA A C 1
ATOM 592 O O . ALA A 1 80 ? 16.958 2.921 -11.860 1.00 97.50 80 ALA A O 1
ATOM 593 N N . LEU A 1 81 ? 15.005 2.581 -10.813 1.00 97.81 81 LEU A N 1
ATOM 594 C CA . LEU A 1 81 ? 14.189 2.980 -11.957 1.00 97.81 81 LEU A CA 1
ATOM 595 C C . LEU A 1 81 ? 14.449 4.443 -12.348 1.00 97.81 81 LEU A C 1
ATOM 597 O O . LEU A 1 81 ? 14.517 4.745 -13.538 1.00 97.81 81 LEU A O 1
ATOM 601 N N . ASP A 1 82 ? 14.601 5.346 -11.381 1.00 97.06 82 ASP A N 1
ATOM 602 C CA . ASP A 1 82 ? 14.876 6.757 -11.671 1.00 97.06 82 ASP A CA 1
ATOM 603 C C . ASP A 1 82 ? 16.259 6.955 -12.310 1.00 97.06 82 ASP A C 1
ATOM 605 O O . ASP A 1 82 ? 16.360 7.621 -13.341 1.00 97.06 82 ASP A O 1
ATOM 609 N N . VAL A 1 83 ? 17.293 6.265 -11.815 1.00 96.56 83 VAL A N 1
ATOM 610 C CA . VAL A 1 83 ? 18.621 6.247 -12.460 1.00 96.56 83 VAL A CA 1
ATOM 611 C C . VAL A 1 83 ? 18.547 5.691 -13.886 1.00 96.56 83 VAL A C 1
ATOM 613 O O . VAL A 1 83 ? 19.167 6.236 -14.802 1.00 96.56 83 VAL A O 1
ATOM 616 N N . MET A 1 84 ? 17.762 4.630 -14.106 1.00 96.19 84 MET A N 1
ATOM 617 C CA . MET A 1 84 ? 17.557 4.078 -15.445 1.00 96.19 84 MET A CA 1
ATOM 618 C C . MET A 1 84 ? 16.842 5.067 -16.368 1.00 96.19 84 MET A C 1
ATOM 620 O O . MET A 1 84 ? 17.216 5.157 -17.531 1.00 96.19 84 MET A O 1
ATOM 624 N N . LYS A 1 85 ? 15.855 5.836 -15.885 1.00 96.00 85 LYS A N 1
ATOM 625 C CA . LYS A 1 85 ? 15.192 6.878 -16.692 1.00 96.00 85 LYS A CA 1
ATOM 626 C C . LYS A 1 85 ? 16.181 7.956 -17.124 1.00 96.00 85 LYS A C 1
ATOM 628 O O . LYS A 1 85 ? 16.228 8.275 -18.311 1.00 96.00 85 LYS A O 1
ATOM 633 N N . ASP A 1 86 ? 16.986 8.463 -16.192 1.00 94.38 86 ASP A N 1
ATOM 634 C CA . ASP A 1 86 ? 17.995 9.491 -16.467 1.00 94.38 86 ASP A CA 1
ATOM 635 C C . ASP A 1 86 ? 19.011 9.014 -17.508 1.00 94.38 86 ASP A C 1
ATOM 637 O O . ASP A 1 86 ? 19.332 9.734 -18.454 1.00 94.38 86 ASP A O 1
ATOM 641 N N . TRP A 1 87 ? 19.458 7.763 -17.397 1.00 94.81 87 TRP A N 1
ATOM 642 C CA . TRP A 1 87 ? 20.321 7.161 -18.408 1.00 94.81 87 TRP A CA 1
ATOM 643 C C . TRP A 1 87 ? 19.597 6.920 -19.738 1.00 94.81 87 TRP A C 1
ATOM 645 O O . TRP A 1 87 ? 20.150 7.188 -20.800 1.00 94.81 87 TRP A O 1
ATOM 655 N N . CYS A 1 88 ? 18.342 6.475 -19.729 1.00 95.81 88 CYS A N 1
ATOM 656 C CA . CYS A 1 88 ? 17.580 6.274 -20.958 1.00 95.81 88 CYS A CA 1
ATOM 657 C C . CYS A 1 88 ? 17.399 7.572 -21.754 1.00 95.81 88 CYS A C 1
ATOM 659 O O . CYS A 1 88 ? 17.331 7.510 -22.980 1.00 95.81 88 CYS A O 1
ATOM 661 N N . HIS A 1 89 ? 17.362 8.734 -21.092 1.00 93.94 89 HIS A N 1
ATOM 662 C CA . HIS A 1 89 ? 17.301 10.040 -21.752 1.00 93.94 89 HIS A CA 1
ATOM 663 C C . HIS A 1 89 ? 18.546 10.378 -22.586 1.00 93.94 89 HIS A C 1
ATOM 665 O O . HIS A 1 89 ? 18.459 11.242 -23.457 1.00 93.94 89 HIS A O 1
ATOM 671 N N . THR A 1 90 ? 19.675 9.695 -22.377 1.00 91.00 90 THR A N 1
ATOM 672 C CA . THR A 1 90 ? 20.889 9.876 -23.190 1.00 91.00 90 THR A CA 1
ATOM 673 C C . THR A 1 90 ? 20.934 8.950 -24.411 1.00 91.00 90 THR A C 1
ATOM 675 O O . THR A 1 90 ? 21.768 9.137 -25.297 1.00 91.00 90 THR A O 1
ATOM 678 N N . ARG A 1 91 ? 20.029 7.963 -24.505 1.00 91.56 91 ARG A N 1
ATOM 679 C CA . ARG A 1 91 ? 19.953 7.010 -25.626 1.00 91.56 91 ARG A CA 1
ATOM 680 C C . ARG A 1 91 ? 19.060 7.530 -26.745 1.00 91.56 91 ARG A C 1
ATOM 682 O O . ARG A 1 91 ? 18.097 8.250 -26.520 1.00 91.56 91 ARG A O 1
ATOM 689 N N . PHE A 1 92 ? 19.319 7.063 -27.965 1.00 92.31 92 PHE A N 1
ATOM 690 C CA . PHE A 1 92 ? 18.490 7.393 -29.128 1.00 92.31 92 PHE A CA 1
ATOM 691 C C . PHE A 1 92 ? 17.036 6.899 -28.978 1.00 92.31 92 PHE A C 1
ATOM 693 O O . PHE A 1 92 ? 16.088 7.619 -29.276 1.00 92.31 92 PHE A O 1
ATOM 700 N N . LEU A 1 93 ? 16.847 5.680 -28.455 1.00 94.75 93 LEU A N 1
ATOM 701 C CA . LEU A 1 93 ? 15.530 5.068 -28.235 1.00 94.75 93 LEU A CA 1
ATOM 702 C C . LEU A 1 93 ? 15.063 5.223 -26.780 1.00 94.75 93 LEU A C 1
ATOM 704 O O . LEU A 1 93 ? 14.870 4.233 -26.069 1.00 94.75 93 LEU A O 1
ATOM 708 N N . VAL A 1 94 ? 14.870 6.469 -26.341 1.00 96.00 94 VAL A N 1
ATOM 709 C CA . VAL A 1 94 ? 14.479 6.810 -24.958 1.00 96.00 94 VAL A CA 1
ATOM 710 C C . VAL A 1 94 ? 13.240 6.029 -24.499 1.00 96.00 94 VAL A C 1
ATOM 712 O O . VAL A 1 94 ? 13.254 5.401 -23.444 1.00 96.00 94 VAL A O 1
ATOM 715 N N . ASN A 1 95 ? 12.175 6.019 -25.307 1.00 95.94 95 ASN A N 1
ATOM 716 C CA . ASN A 1 95 ? 10.895 5.410 -24.923 1.00 95.94 95 ASN A CA 1
ATOM 717 C C . ASN A 1 95 ? 10.975 3.887 -24.767 1.00 95.94 95 ASN A C 1
ATOM 719 O O . ASN A 1 95 ? 10.377 3.349 -23.838 1.00 95.94 95 ASN A O 1
ATOM 723 N N . ALA A 1 96 ? 11.712 3.204 -25.649 1.00 97.50 96 ALA A N 1
ATOM 724 C CA . ALA A 1 96 ? 11.911 1.759 -25.547 1.00 97.50 96 ALA A CA 1
ATOM 725 C C . ALA A 1 96 ? 12.722 1.418 -24.289 1.00 97.50 96 ALA A C 1
ATOM 727 O O . ALA A 1 96 ? 12.296 0.601 -23.486 1.00 97.50 96 ALA A O 1
ATOM 728 N N . CYS A 1 97 ? 13.814 2.150 -24.051 1.00 96.75 97 CYS A N 1
ATOM 729 C CA . CYS A 1 97 ? 14.649 1.974 -22.865 1.00 96.75 97 CYS A CA 1
ATOM 730 C C . CYS A 1 97 ? 13.869 2.176 -21.553 1.00 96.75 97 CYS A C 1
ATOM 732 O O . CYS A 1 97 ? 13.963 1.361 -20.637 1.00 96.75 97 CYS A O 1
ATOM 734 N N . ILE A 1 98 ? 13.060 3.240 -21.463 1.00 96.44 98 ILE A N 1
ATOM 735 C CA . ILE A 1 98 ? 12.239 3.502 -20.272 1.00 96.44 98 ILE A CA 1
ATOM 736 C C . ILE A 1 98 ? 11.188 2.406 -20.083 1.00 96.44 98 ILE A C 1
ATOM 738 O O . ILE A 1 98 ? 10.886 2.050 -18.944 1.00 96.44 98 ILE A O 1
ATOM 742 N N . LYS A 1 99 ? 10.611 1.886 -21.174 1.00 97.38 99 LYS A N 1
ATOM 743 C CA . LYS A 1 99 ? 9.640 0.794 -21.103 1.00 97.38 99 LYS A CA 1
ATOM 744 C C . LYS A 1 99 ? 10.279 -0.464 -20.516 1.00 97.38 99 LYS A C 1
ATOM 746 O O . LYS A 1 99 ? 9.767 -0.957 -19.519 1.00 97.38 99 LYS A O 1
ATOM 751 N N . ASP A 1 100 ? 11.426 -0.892 -21.037 1.00 96.06 100 ASP A N 1
ATOM 752 C CA . ASP A 1 100 ? 12.127 -2.084 -20.542 1.00 96.06 100 ASP A CA 1
ATOM 753 C C . ASP A 1 100 ? 12.489 -1.952 -19.049 1.00 96.06 100 ASP A C 1
ATOM 755 O O . ASP A 1 100 ? 12.302 -2.880 -18.260 1.00 96.06 100 ASP A O 1
ATOM 759 N N . ALA A 1 101 ? 12.944 -0.766 -18.625 1.00 96.44 101 ALA A N 1
ATOM 760 C CA . ALA A 1 101 ? 13.242 -0.490 -17.219 1.00 96.44 101 ALA A CA 1
ATOM 761 C C . ALA A 1 101 ? 11.988 -0.527 -16.323 1.00 96.44 101 ALA A C 1
ATOM 763 O O . ALA A 1 101 ? 12.046 -1.029 -15.198 1.00 96.44 101 ALA A O 1
ATOM 764 N N . ARG A 1 102 ? 10.850 -0.013 -16.810 1.00 97.44 102 ARG A N 1
ATOM 765 C CA . ARG A 1 102 ? 9.565 -0.076 -16.094 1.00 97.44 102 ARG A CA 1
ATOM 766 C C . ARG A 1 102 ? 9.036 -1.496 -15.999 1.00 97.44 102 ARG A C 1
ATOM 768 O O . ARG A 1 102 ? 8.542 -1.868 -14.942 1.00 97.44 102 ARG A O 1
ATOM 775 N N . ASP A 1 103 ? 9.149 -2.282 -17.062 1.00 97.62 103 ASP A N 1
ATOM 776 C CA . ASP A 1 103 ? 8.677 -3.664 -17.069 1.00 97.62 103 ASP A CA 1
ATOM 777 C C . ASP A 1 103 ? 9.431 -4.483 -16.005 1.00 97.62 103 ASP A C 1
ATOM 779 O O . ASP A 1 103 ? 8.798 -5.138 -15.173 1.00 97.62 103 ASP A O 1
ATOM 783 N N . LEU A 1 104 ? 10.760 -4.327 -15.916 1.00 96.06 104 LEU A N 1
ATOM 784 C CA . LEU A 1 104 ? 11.563 -4.924 -14.841 1.00 96.06 104 LEU A CA 1
ATOM 785 C C . LEU A 1 104 ? 11.167 -4.414 -13.449 1.00 96.06 104 LEU A C 1
ATOM 787 O O . LEU A 1 104 ? 10.986 -5.215 -12.532 1.00 96.06 104 LEU A O 1
ATOM 791 N N . HIS A 1 105 ? 11.003 -3.099 -13.276 1.00 97.38 105 HIS A N 1
ATOM 792 C CA . HIS A 1 105 ? 10.548 -2.511 -12.009 1.00 97.38 105 HIS A CA 1
ATOM 793 C C . HIS A 1 105 ? 9.209 -3.109 -11.556 1.00 97.38 105 HIS A C 1
ATOM 795 O O . HIS A 1 105 ? 9.094 -3.561 -10.417 1.00 97.38 105 HIS A O 1
ATOM 801 N N . HIS A 1 106 ? 8.230 -3.197 -12.456 1.00 97.56 106 HIS A N 1
ATOM 802 C CA . HIS A 1 106 ? 6.905 -3.729 -12.157 1.00 97.56 106 HIS A CA 1
ATOM 803 C C . HIS A 1 106 ? 6.924 -5.222 -11.828 1.00 97.56 106 HIS A C 1
ATOM 805 O O . HIS A 1 106 ? 6.148 -5.667 -10.981 1.00 97.56 106 HIS A O 1
ATOM 811 N N . GLU A 1 107 ? 7.789 -6.015 -12.462 1.00 97.06 107 GLU A N 1
ATOM 812 C CA . GLU A 1 107 ? 7.990 -7.412 -12.069 1.00 97.06 107 GLU A CA 1
ATOM 813 C C . GLU A 1 107 ? 8.503 -7.530 -10.632 1.00 97.06 107 GLU A C 1
ATOM 815 O O . GLU A 1 107 ? 7.930 -8.284 -9.839 1.00 97.06 107 GLU A O 1
ATOM 820 N N . ARG A 1 108 ? 9.529 -6.753 -10.264 1.00 97.12 108 ARG A N 1
ATOM 821 C CA . ARG A 1 108 ? 10.072 -6.777 -8.896 1.00 97.12 108 ARG A CA 1
ATOM 822 C C . ARG A 1 108 ? 9.073 -6.235 -7.877 1.00 97.12 108 ARG A C 1
ATOM 824 O O . ARG A 1 108 ? 8.936 -6.797 -6.792 1.00 97.12 108 ARG A O 1
ATOM 831 N N . GLU A 1 109 ? 8.318 -5.197 -8.228 1.00 96.88 109 GLU A N 1
ATOM 832 C CA . GLU A 1 109 ? 7.259 -4.656 -7.375 1.00 96.88 109 GLU A CA 1
ATOM 833 C C . GLU A 1 109 ? 6.166 -5.705 -7.102 1.00 96.88 109 GLU A C 1
ATOM 835 O O . GLU A 1 109 ? 5.723 -5.859 -5.961 1.00 96.88 109 GLU A O 1
ATOM 840 N N . LYS A 1 110 ? 5.744 -6.467 -8.122 1.00 97.44 110 LYS A N 1
ATOM 841 C CA . LYS A 1 110 ? 4.771 -7.561 -7.958 1.00 97.44 110 LYS A CA 1
ATOM 842 C C . LYS A 1 110 ? 5.298 -8.635 -7.010 1.00 97.44 110 LYS A C 1
ATOM 844 O O . LYS A 1 110 ? 4.567 -9.066 -6.117 1.00 97.44 110 LYS A O 1
ATOM 849 N N . GLU A 1 111 ? 6.556 -9.036 -7.175 1.00 96.06 111 GLU A N 1
ATOM 850 C CA . GLU A 1 111 ? 7.217 -10.007 -6.300 1.00 96.06 111 GLU A CA 1
ATOM 851 C C . GLU A 1 111 ? 7.244 -9.525 -4.845 1.00 96.06 111 GLU A C 1
ATOM 853 O O . GLU A 1 111 ? 6.762 -10.231 -3.954 1.00 96.06 111 GLU A O 1
ATOM 858 N N . ILE A 1 112 ? 7.713 -8.299 -4.601 1.00 96.88 112 ILE A N 1
ATOM 859 C CA . ILE A 1 112 ? 7.768 -7.708 -3.258 1.00 96.88 112 ILE A CA 1
ATOM 860 C C . ILE A 1 112 ? 6.378 -7.616 -2.644 1.00 96.88 112 ILE A C 1
ATOM 862 O O . ILE A 1 112 ? 6.166 -8.030 -1.503 1.00 96.88 112 ILE A O 1
ATOM 866 N N . ARG A 1 113 ? 5.406 -7.115 -3.407 1.00 96.75 113 ARG A N 1
ATOM 867 C CA . ARG A 1 113 ? 4.024 -6.984 -2.947 1.00 96.75 113 ARG A CA 1
ATOM 868 C C . ARG A 1 113 ? 3.435 -8.338 -2.565 1.00 96.75 113 ARG A C 1
ATOM 870 O O . ARG A 1 113 ? 2.778 -8.431 -1.533 1.00 96.75 113 ARG A O 1
ATOM 877 N N . SER A 1 114 ? 3.685 -9.382 -3.353 1.00 95.62 114 SER A N 1
ATOM 878 C CA . SER A 1 114 ? 3.161 -10.722 -3.068 1.00 95.62 114 SER A CA 1
ATOM 879 C C . SER A 1 114 ? 3.652 -11.277 -1.723 1.00 95.62 114 SER A C 1
ATOM 881 O O . SER A 1 114 ? 2.860 -11.822 -0.955 1.00 95.62 114 SER A O 1
ATOM 883 N N . VAL A 1 115 ? 4.933 -11.076 -1.397 1.00 96.38 115 VAL A N 1
ATOM 884 C CA . VAL A 1 115 ? 5.533 -11.497 -0.123 1.00 96.38 115 VAL A CA 1
ATOM 885 C C . VAL A 1 115 ? 4.990 -10.661 1.034 1.00 96.38 115 VAL A C 1
ATOM 887 O O . VAL A 1 115 ? 4.579 -11.203 2.059 1.00 96.38 115 VAL A O 1
ATOM 890 N N . ARG A 1 116 ? 4.935 -9.338 0.860 1.00 96.06 116 ARG A N 1
ATOM 891 C CA . ARG A 1 116 ? 4.449 -8.411 1.889 1.00 96.06 116 ARG A CA 1
ATOM 892 C C . ARG A 1 116 ? 2.989 -8.648 2.255 1.00 96.06 116 ARG A C 1
ATOM 894 O O . ARG A 1 116 ? 2.658 -8.608 3.430 1.00 96.06 116 ARG A O 1
ATOM 901 N N . LEU A 1 117 ? 2.131 -8.976 1.287 1.00 95.69 117 LEU A N 1
ATOM 902 C CA . LEU A 1 117 ? 0.732 -9.324 1.564 1.00 95.69 117 LEU A CA 1
ATOM 903 C C . LEU A 1 117 ? 0.611 -10.571 2.450 1.00 95.69 117 LEU A C 1
ATOM 905 O O . LEU A 1 117 ? -0.167 -10.562 3.402 1.00 95.69 117 LEU A O 1
ATOM 909 N N . LYS A 1 118 ? 1.412 -11.613 2.185 1.00 94.44 118 LYS A N 1
ATOM 910 C CA . LYS A 1 118 ? 1.465 -12.817 3.035 1.00 94.44 118 LYS A CA 1
ATOM 911 C C . LYS A 1 118 ? 1.961 -12.485 4.446 1.00 94.44 118 LYS A C 1
ATOM 913 O O . LYS A 1 118 ? 1.387 -12.936 5.435 1.00 94.44 118 LYS A O 1
ATOM 918 N N . ALA A 1 119 ? 3.001 -11.659 4.548 1.00 95.88 119 ALA A N 1
ATOM 919 C CA . ALA A 1 119 ? 3.531 -11.207 5.829 1.00 95.88 119 ALA A CA 1
ATOM 920 C C . ALA A 1 119 ? 2.509 -10.366 6.623 1.00 95.88 119 ALA A C 1
ATOM 922 O O . ALA A 1 119 ? 2.293 -10.597 7.815 1.00 95.88 119 ALA A O 1
ATOM 923 N N . ASP A 1 120 ? 1.826 -9.430 5.963 1.00 95.81 120 ASP A N 1
ATOM 924 C CA . ASP A 1 120 ? 0.785 -8.592 6.560 1.00 95.81 120 ASP A CA 1
ATOM 925 C C . ASP A 1 120 ? -0.409 -9.411 7.049 1.00 95.81 120 ASP A C 1
ATOM 927 O O . ASP A 1 120 ? -0.977 -9.104 8.103 1.00 95.81 120 ASP A O 1
ATOM 931 N N . GLU A 1 121 ? -0.788 -10.460 6.318 1.00 94.81 121 GLU A N 1
ATOM 932 C CA . GLU A 1 121 ? -1.841 -11.373 6.742 1.00 94.81 121 GLU A CA 1
ATOM 933 C C . GLU A 1 121 ? -1.491 -12.052 8.068 1.00 94.81 121 GLU A C 1
ATOM 935 O O . GLU A 1 121 ? -2.295 -11.991 9.002 1.00 94.81 121 GLU A O 1
ATOM 940 N N . MET A 1 122 ? -0.278 -12.596 8.203 1.00 93.06 122 MET A N 1
ATOM 941 C CA . MET A 1 122 ? 0.180 -13.199 9.459 1.00 93.06 122 MET A CA 1
ATOM 942 C C . MET A 1 122 ? 0.203 -12.193 10.614 1.00 93.06 122 MET A C 1
ATOM 944 O O . MET A 1 122 ? -0.339 -12.458 11.686 1.00 93.06 122 MET A O 1
ATOM 948 N N . ILE A 1 123 ? 0.757 -10.997 10.389 1.00 95.00 123 ILE A N 1
ATOM 949 C CA . ILE A 1 123 ? 0.801 -9.929 11.403 1.00 95.00 123 ILE A CA 1
ATOM 950 C C . ILE A 1 123 ? -0.615 -9.489 11.801 1.00 95.00 123 ILE A C 1
ATOM 952 O O . ILE A 1 123 ? -0.881 -9.097 12.942 1.00 95.00 123 ILE A O 1
ATOM 956 N N . ARG A 1 124 ? -1.561 -9.494 10.860 1.00 96.12 124 ARG A N 1
ATOM 957 C CA . ARG A 1 124 ? -2.962 -9.177 11.141 1.00 96.12 124 ARG A CA 1
ATOM 958 C C . ARG A 1 124 ? -3.616 -10.270 11.985 1.00 96.12 124 ARG A C 1
ATOM 960 O O . ARG A 1 124 ? -4.309 -9.913 12.937 1.00 96.12 124 ARG A O 1
ATOM 967 N N . LEU A 1 125 ? -3.410 -11.544 11.653 1.00 95.00 125 LEU A N 1
ATOM 968 C CA . LEU A 1 125 ? -3.972 -12.675 12.397 1.00 95.00 125 LEU A CA 1
ATOM 969 C C . LEU A 1 125 ? -3.457 -12.702 13.840 1.00 95.00 125 LEU A C 1
ATOM 971 O O . LEU A 1 125 ? -4.273 -12.710 14.760 1.00 95.00 125 LEU A O 1
ATOM 975 N N . ASP A 1 126 ? -2.150 -12.546 14.047 1.00 94.50 126 ASP A N 1
ATOM 976 C CA . ASP A 1 126 ? -1.553 -12.444 15.386 1.00 94.50 126 ASP A CA 1
ATOM 977 C C . ASP A 1 126 ? -2.147 -11.279 16.199 1.00 94.50 126 ASP A C 1
ATOM 979 O O . ASP A 1 126 ? -2.587 -11.449 17.337 1.00 94.50 126 ASP A O 1
ATOM 983 N N . ARG A 1 127 ? -2.295 -10.088 15.599 1.00 94.75 127 ARG A N 1
ATOM 984 C CA . ARG A 1 127 ? -2.951 -8.955 16.281 1.00 94.75 127 ARG A CA 1
ATOM 985 C C . ARG A 1 127 ? -4.403 -9.250 16.664 1.00 94.75 127 ARG A C 1
ATOM 987 O O . ARG A 1 127 ? -4.878 -8.732 17.678 1.00 94.75 127 ARG A O 1
ATOM 994 N N . VAL A 1 128 ? -5.132 -10.024 15.860 1.00 95.44 128 VAL A N 1
ATOM 995 C CA . VAL A 1 128 ? -6.507 -10.441 16.175 1.00 95.44 128 VAL A CA 1
ATOM 996 C C . VAL A 1 128 ? -6.509 -11.435 17.334 1.00 95.44 128 VAL A C 1
ATOM 998 O O . VAL A 1 128 ? -7.309 -11.272 18.257 1.00 95.44 128 VAL A O 1
ATOM 1001 N N . GLU A 1 129 ? -5.605 -12.410 17.335 1.00 93.44 129 GLU A N 1
ATOM 1002 C CA . GLU A 1 129 ? -5.459 -13.389 18.415 1.00 93.44 129 GLU A CA 1
ATOM 1003 C C . GLU A 1 129 ? -5.068 -12.722 19.734 1.00 93.44 129 GLU A C 1
ATOM 1005 O O . GLU A 1 129 ? -5.740 -12.926 20.744 1.00 93.44 129 GLU A O 1
ATOM 1010 N N . GLN A 1 130 ? -4.096 -11.808 19.721 1.00 92.56 130 GLN A N 1
ATOM 1011 C CA . GLN A 1 130 ? -3.727 -11.022 20.900 1.00 92.56 130 GLN A CA 1
ATOM 1012 C C . GLN A 1 130 ? -4.901 -10.198 21.439 1.00 92.56 130 GLN A C 1
ATOM 1014 O O . GLN A 1 130 ? -5.092 -10.091 22.653 1.00 92.56 130 GLN A O 1
ATOM 1019 N N . ARG A 1 131 ? -5.723 -9.609 20.559 1.00 93.50 131 ARG A N 1
ATOM 1020 C CA . ARG A 1 131 ? -6.939 -8.892 20.979 1.00 93.50 131 ARG A CA 1
ATOM 1021 C C . ARG A 1 131 ? -7.966 -9.835 21.596 1.00 93.50 131 ARG A C 1
ATOM 1023 O O . ARG A 1 131 ? -8.553 -9.474 22.614 1.00 93.50 131 ARG A O 1
ATOM 1030 N N . ARG A 1 132 ? -8.172 -11.022 21.019 1.00 94.19 132 ARG A N 1
ATOM 1031 C CA . ARG A 1 132 ? -9.068 -12.048 21.577 1.00 94.19 132 ARG A CA 1
ATOM 1032 C C . ARG A 1 132 ? -8.584 -12.508 22.950 1.00 94.19 132 ARG A C 1
ATOM 1034 O O . ARG A 1 132 ? -9.369 -12.460 23.891 1.00 94.19 132 ARG A O 1
ATOM 1041 N N . ALA A 1 133 ? -7.296 -12.812 23.096 1.00 92.69 133 ALA A N 1
ATOM 1042 C CA . ALA A 1 133 ? -6.694 -13.209 24.367 1.00 92.69 133 ALA A CA 1
ATOM 1043 C C . ALA A 1 133 ? -6.849 -12.125 25.450 1.00 92.69 133 ALA A C 1
ATOM 1045 O O . ALA A 1 133 ? -7.207 -12.426 26.585 1.00 92.69 133 ALA A O 1
ATOM 1046 N N . ARG A 1 134 ? -6.665 -10.842 25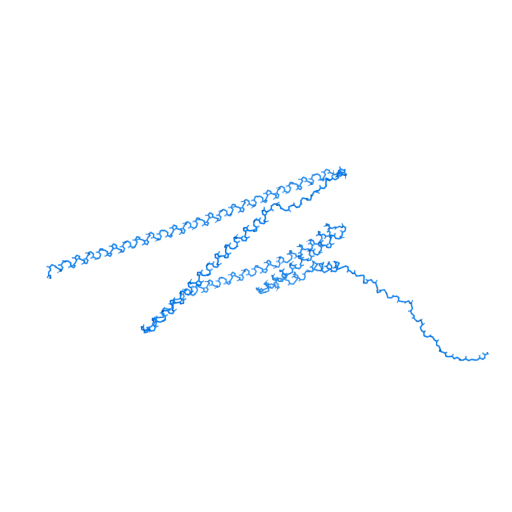.097 1.00 90.88 134 ARG A N 1
ATOM 1047 C CA . ARG A 1 134 ? -6.908 -9.707 26.012 1.00 90.88 134 ARG A CA 1
ATOM 1048 C C . ARG A 1 134 ? -8.378 -9.571 26.411 1.00 90.88 134 ARG A C 1
ATOM 1050 O O . ARG A 1 134 ? -8.672 -9.256 27.558 1.00 90.88 134 ARG A O 1
ATOM 1057 N N . GLN A 1 135 ? -9.309 -9.780 25.482 1.00 89.19 135 GLN A N 1
ATOM 1058 C CA . GLN A 1 135 ? -10.738 -9.760 25.804 1.00 89.19 135 GLN A CA 1
ATOM 1059 C C . GLN A 1 135 ? -11.128 -10.938 26.698 1.00 89.19 135 GLN A C 1
ATOM 1061 O O . GLN A 1 135 ? -11.954 -10.785 27.594 1.00 89.19 135 GLN A O 1
ATOM 1066 N N . GLU A 1 136 ? -10.549 -12.112 26.466 1.00 88.31 136 GLU A N 1
ATOM 1067 C CA . GLU A 1 136 ? -10.815 -13.305 27.258 1.00 88.31 136 GLU A CA 1
ATOM 1068 C C . GLU A 1 136 ? -10.249 -13.189 28.674 1.00 88.31 136 GLU A C 1
ATOM 1070 O O . GLU A 1 136 ? -10.972 -13.452 29.635 1.00 88.31 136 GLU A O 1
ATOM 1075 N N . SER A 1 137 ? -9.027 -12.673 28.831 1.00 83.81 137 SER A N 1
ATOM 1076 C CA . SER A 1 137 ? -8.457 -12.396 30.152 1.00 83.81 137 SER A CA 1
ATOM 1077 C C . SER A 1 137 ? -9.243 -11.320 30.908 1.00 83.81 137 SER A C 1
ATOM 1079 O O . SER A 1 137 ? -9.494 -11.476 32.101 1.00 83.81 137 SER A O 1
ATOM 1081 N N . GLN A 1 138 ? -9.736 -10.278 30.226 1.00 81.69 138 GLN A N 1
ATOM 1082 C CA . GLN A 1 138 ? -10.648 -9.300 30.832 1.00 81.69 138 GLN A CA 1
ATOM 1083 C C . GLN A 1 138 ? -11.968 -9.941 31.282 1.00 81.69 138 GLN A C 1
ATOM 1085 O O . GLN A 1 138 ? -12.419 -9.687 32.396 1.00 81.69 138 GLN A O 1
ATOM 1090 N N . LYS A 1 139 ? -12.574 -10.817 30.469 1.00 80.00 139 LYS A N 1
ATOM 1091 C CA . LYS A 1 139 ? -13.793 -11.556 30.852 1.00 80.00 139 LYS A CA 1
ATOM 1092 C C . LYS A 1 139 ? -13.555 -12.486 32.043 1.00 80.00 139 LYS A C 1
ATOM 1094 O O . LYS A 1 139 ? -14.429 -12.602 32.897 1.00 80.00 139 LYS A O 1
ATOM 1099 N N . GLN A 1 140 ? -12.400 -13.148 32.112 1.00 71.81 140 GLN A N 1
ATOM 1100 C CA . GLN A 1 140 ? -12.026 -13.994 33.249 1.00 71.81 140 GLN A CA 1
ATOM 1101 C C . GLN A 1 140 ? -11.797 -13.167 34.521 1.00 71.81 140 GLN A C 1
ATOM 1103 O O . GLN A 1 140 ? -12.238 -13.573 35.592 1.00 71.81 140 GLN A O 1
ATOM 1108 N N . ASN A 1 141 ? -11.187 -11.983 34.407 1.00 63.12 141 ASN A N 1
ATOM 1109 C CA . ASN A 1 141 ? -10.953 -11.091 35.542 1.00 63.12 141 ASN A CA 1
ATOM 1110 C C . ASN A 1 141 ? -12.263 -10.483 36.084 1.00 63.12 141 ASN A C 1
ATOM 1112 O O . ASN A 1 141 ? -12.460 -10.444 37.292 1.00 63.12 141 ASN A O 1
ATOM 1116 N N . VAL A 1 142 ? -13.212 -10.123 35.208 1.00 62.31 142 VAL A N 1
ATOM 1117 C CA . VAL A 1 142 ? -14.558 -9.649 35.602 1.00 62.31 142 VAL A CA 1
ATOM 1118 C C . VAL A 1 142 ? -15.398 -10.747 36.276 1.00 62.31 142 VAL A C 1
ATOM 1120 O O . VAL A 1 142 ? -16.279 -10.440 37.074 1.00 62.31 142 VAL A O 1
ATOM 1123 N N . LYS A 1 143 ? -15.138 -12.031 35.988 1.00 59.19 143 LYS A N 1
ATOM 1124 C CA . LYS A 1 143 ? -15.821 -13.164 36.642 1.00 59.19 143 LYS A CA 1
ATOM 1125 C C . LYS A 1 143 ? -15.299 -13.472 38.047 1.00 59.19 143 LYS A C 1
ATOM 1127 O O . LYS A 1 143 ? -15.987 -14.179 38.781 1.00 59.19 143 LYS A O 1
ATOM 1132 N N . GLN A 1 144 ? -14.121 -12.980 38.435 1.00 54.09 144 GLN A N 1
ATOM 1133 C CA . GLN A 1 144 ? -13.674 -13.112 39.819 1.00 54.09 144 GLN A CA 1
ATOM 1134 C C . GLN A 1 144 ? -14.358 -12.035 40.670 1.00 54.09 144 GLN A C 1
ATOM 1136 O O . GLN A 1 144 ? -14.250 -10.850 40.347 1.00 54.09 144 GLN A O 1
ATOM 1141 N N . PRO A 1 145 ? -15.083 -12.406 41.744 1.00 53.69 145 PRO A N 1
ATOM 1142 C CA . PRO A 1 145 ? -15.703 -11.419 42.609 1.00 53.69 145 PRO A CA 1
ATOM 1143 C C . PRO A 1 145 ? -14.600 -10.550 43.215 1.00 53.69 145 PRO A C 1
ATOM 1145 O O . PRO A 1 145 ? -13.637 -11.061 43.790 1.00 53.69 145 PRO A O 1
ATOM 1148 N N . MET A 1 146 ? -14.743 -9.231 43.073 1.00 53.97 146 MET A N 1
ATOM 1149 C CA . MET A 1 146 ? -13.904 -8.254 43.760 1.00 53.97 146 MET A CA 1
ATOM 1150 C C . MET A 1 146 ? -13.890 -8.612 45.250 1.00 53.97 146 MET A C 1
ATOM 1152 O O . MET A 1 146 ? -14.925 -8.533 45.915 1.00 53.97 146 MET A O 1
ATOM 1156 N N . LYS A 1 147 ? -12.734 -9.033 45.779 1.00 53.19 147 LYS A N 1
ATOM 1157 C CA . LYS A 1 147 ? -12.548 -9.180 47.224 1.00 53.19 147 LYS A CA 1
ATOM 1158 C C . LYS A 1 147 ? -12.681 -7.790 47.843 1.00 53.19 147 LYS A C 1
ATOM 1160 O O . LYS A 1 147 ? -11.741 -7.001 47.822 1.00 53.19 147 LYS A O 1
ATOM 1165 N N . LEU A 1 148 ? -13.859 -7.498 48.386 1.00 48.41 148 LEU A N 1
ATOM 1166 C CA . LEU A 1 148 ? -14.086 -6.410 49.333 1.00 48.41 148 LEU A CA 1
ATOM 1167 C C . LEU A 1 148 ? -13.354 -6.769 50.633 1.00 48.41 148 LEU A C 1
ATOM 1169 O O . LEU A 1 148 ? -13.935 -7.320 51.563 1.00 48.41 148 LEU A O 1
ATOM 1173 N N . GLY A 1 149 ? -12.044 -6.525 50.663 1.00 40.19 149 GLY A N 1
ATOM 1174 C CA . GLY A 1 149 ? -11.262 -6.552 51.892 1.00 40.19 149 GLY A CA 1
ATOM 1175 C C . GLY A 1 149 ? -11.618 -5.328 52.724 1.00 40.19 149 GLY A C 1
ATOM 1176 O O . GLY A 1 149 ? -11.168 -4.228 52.423 1.00 40.19 149 GLY A O 1
ATOM 1177 N N . GLY A 1 150 ? -12.465 -5.506 53.736 1.00 45.09 150 GLY A N 1
ATOM 1178 C CA . GLY A 1 150 ? -12.679 -4.499 54.767 1.00 45.09 150 GLY A CA 1
ATOM 1179 C C . GLY A 1 150 ? -11.525 -4.539 55.761 1.00 45.09 150 GLY A C 1
ATOM 1180 O O . GLY A 1 150 ? -11.466 -5.451 56.579 1.00 45.09 150 GLY A O 1
ATOM 1181 N N . SER A 1 151 ? -10.617 -3.566 55.695 1.00 39.41 151 SER A N 1
ATOM 1182 C CA . SER A 1 151 ? -9.708 -3.261 56.799 1.00 39.41 151 SER A CA 1
ATOM 1183 C C . SER A 1 151 ? -10.315 -2.147 57.651 1.00 39.41 151 SER A C 1
ATOM 1185 O O . SER A 1 151 ? -10.644 -1.057 57.181 1.00 39.41 151 SER A O 1
ATOM 1187 N N . THR A 1 152 ? -10.516 -2.454 58.928 1.00 45.97 152 THR A N 1
ATOM 1188 C CA . THR A 1 152 ? -10.805 -1.486 59.983 1.00 45.97 152 THR A CA 1
ATOM 1189 C C . THR A 1 152 ? -9.500 -0.792 60.359 1.00 45.97 152 THR A C 1
ATOM 1191 O O . THR A 1 152 ? -8.702 -1.360 61.101 1.00 45.97 152 THR A O 1
ATOM 1194 N N . GLU A 1 153 ? -9.275 0.418 59.851 1.00 41.06 153 GLU A N 1
ATOM 1195 C CA . GLU A 1 153 ? -8.164 1.277 60.276 1.00 41.06 153 GLU A CA 1
ATOM 1196 C C . GLU A 1 153 ? -8.669 2.595 60.876 1.00 41.06 153 GLU A C 1
ATOM 1198 O O . GLU A 1 153 ? -9.725 3.121 60.509 1.00 41.06 153 GLU A O 1
ATOM 1203 N N . SER A 1 154 ? -7.906 3.055 61.869 1.00 44.47 154 SER A N 1
ATOM 1204 C CA . SER A 1 154 ? -8.231 4.083 62.862 1.00 44.47 154 SER A CA 1
ATOM 1205 C C . SER A 1 154 ? -8.489 5.481 62.255 1.00 44.47 154 SER A C 1
ATOM 1207 O O . SER A 1 154 ? -7.928 5.802 61.207 1.00 44.47 154 SER A O 1
ATOM 1209 N N . PRO A 1 155 ? -9.312 6.351 62.884 1.00 46.88 155 PRO A N 1
ATOM 1210 C CA . PRO A 1 155 ? -9.847 7.564 62.248 1.00 46.88 155 PRO A CA 1
ATOM 1211 C C . PRO A 1 155 ? -8.831 8.668 61.909 1.00 46.88 155 PRO A C 1
ATOM 1213 O O . PRO A 1 155 ? -9.134 9.506 61.061 1.00 46.88 155 PRO A O 1
ATOM 1216 N N . GLU A 1 156 ? -7.648 8.689 62.529 1.00 44.12 156 GLU A N 1
ATOM 1217 C CA . GLU A 1 156 ? -6.692 9.802 62.389 1.00 44.12 156 GLU A CA 1
ATOM 1218 C C . GLU A 1 156 ? -5.731 9.663 61.194 1.00 44.12 156 GLU A C 1
ATOM 1220 O O . GLU A 1 156 ? -5.356 10.673 60.609 1.00 44.12 156 GLU A O 1
ATOM 1225 N N . SER A 1 157 ? -5.423 8.449 60.717 1.00 43.72 157 SER A N 1
ATOM 1226 C CA . SER A 1 157 ? -4.598 8.233 59.507 1.00 43.72 157 SER A CA 1
ATOM 1227 C C . SER A 1 157 ? -5.386 8.366 58.193 1.00 43.72 157 SER A C 1
ATOM 1229 O O . SER A 1 157 ? -4.821 8.390 57.095 1.00 43.72 157 SER A O 1
ATOM 1231 N N . ARG A 1 158 ? -6.719 8.462 58.286 1.00 50.81 158 ARG A N 1
ATOM 1232 C CA . ARG A 1 158 ? -7.653 8.503 57.151 1.00 50.81 158 ARG A CA 1
ATOM 1233 C C . ARG A 1 158 ? -7.819 9.900 56.546 1.00 50.81 158 ARG A C 1
ATOM 1235 O O . ARG A 1 158 ? -8.238 10.020 55.397 1.00 50.81 158 ARG A O 1
ATOM 1242 N N . SER A 1 159 ? -7.542 10.961 57.301 1.00 50.69 159 SER A N 1
ATOM 1243 C CA . SER A 1 159 ? -7.679 12.348 56.833 1.00 50.69 159 SER A CA 1
ATOM 1244 C C . SER A 1 159 ? -6.505 12.763 55.941 1.00 50.69 159 SER A C 1
ATOM 1246 O O . SER A 1 159 ? -6.728 13.335 54.874 1.00 50.69 159 SER A O 1
ATOM 1248 N N . GLU A 1 160 ? -5.279 12.399 56.321 1.00 52.88 160 GLU A N 1
ATOM 1249 C CA . GLU A 1 160 ? -4.065 12.673 55.546 1.00 52.88 160 GLU A CA 1
ATOM 1250 C C . GLU A 1 160 ? -4.003 11.827 54.270 1.00 52.88 160 GL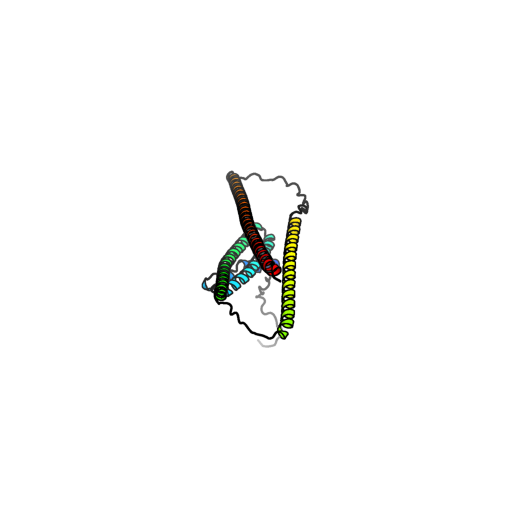U A C 1
ATOM 1252 O O . GLU A 1 160 ? -3.821 12.374 53.183 1.00 52.88 160 GLU A O 1
ATOM 1257 N N . SER A 1 161 ? -4.284 10.521 54.365 1.00 54.50 161 SER A N 1
ATOM 1258 C CA . SER A 1 161 ? -4.347 9.620 53.202 1.00 54.50 161 SER A CA 1
ATOM 1259 C C . SER A 1 161 ? -5.448 10.006 52.208 1.00 54.50 161 SER A C 1
ATOM 1261 O O . SER A 1 161 ? -5.239 9.942 50.999 1.00 54.50 161 SER A O 1
ATOM 1263 N N . ARG A 1 162 ? -6.600 10.502 52.682 1.00 55.91 162 ARG A N 1
ATOM 1264 C CA . ARG A 1 162 ? -7.674 11.013 51.813 1.00 55.91 162 ARG A CA 1
ATOM 1265 C C . ARG A 1 162 ? -7.314 12.348 51.158 1.00 55.91 162 ARG A C 1
ATOM 1267 O O . ARG A 1 162 ? -7.739 12.587 50.031 1.00 55.91 162 ARG A O 1
ATOM 1274 N N . ALA A 1 163 ? -6.552 13.216 51.821 1.00 57.47 163 ALA A N 1
ATOM 1275 C CA . ALA A 1 163 ? -6.082 14.469 51.227 1.00 57.47 163 ALA A CA 1
ATOM 1276 C C . ALA A 1 163 ? -5.026 14.221 50.132 1.00 57.47 163 ALA A C 1
ATOM 1278 O O . ALA A 1 163 ? -5.075 14.852 49.075 1.00 57.47 163 ALA A O 1
ATOM 1279 N N . GLU A 1 164 ? -4.124 13.264 50.352 1.00 63.00 164 GLU A N 1
ATOM 1280 C CA . GLU A 1 164 ? -3.146 12.770 49.371 1.00 63.00 164 GLU A CA 1
ATOM 1281 C C . GLU A 1 164 ? -3.844 12.095 48.171 1.00 63.00 164 GLU A C 1
ATOM 1283 O O . GLU A 1 164 ? -3.588 12.425 47.010 1.00 63.00 164 GLU A O 1
ATOM 1288 N N . GLU A 1 165 ? -4.847 11.249 48.430 1.00 64.12 165 GLU A N 1
ATOM 1289 C CA . GLU A 1 165 ? -5.643 10.584 47.390 1.00 64.12 165 GLU A CA 1
ATOM 1290 C C . GLU A 1 165 ? -6.488 11.576 46.559 1.00 64.12 165 GLU A C 1
ATOM 1292 O O . GLU A 1 165 ? -6.704 11.388 45.360 1.00 64.12 165 GLU A O 1
ATOM 1297 N N . VAL A 1 166 ? -6.969 12.664 47.167 1.00 64.75 166 VAL A N 1
ATOM 1298 C CA . VAL A 1 166 ? -7.693 13.726 46.447 1.00 64.75 166 VAL A CA 1
ATOM 1299 C C . VAL A 1 166 ? -6.741 14.542 45.571 1.00 64.75 166 VAL A C 1
ATOM 1301 O O . VAL A 1 166 ? -7.087 14.817 44.421 1.00 64.75 166 VAL A O 1
ATOM 1304 N N . LYS A 1 167 ? -5.533 14.861 46.051 1.00 67.25 167 LYS A N 1
ATOM 1305 C CA . LYS A 1 167 ? -4.507 15.563 45.258 1.00 67.25 167 LYS A CA 1
ATOM 1306 C C . LYS A 1 167 ? -4.034 14.732 44.065 1.00 67.25 167 LYS A C 1
ATOM 1308 O O . LYS A 1 167 ? -3.951 15.251 42.956 1.00 67.25 167 LYS A O 1
ATOM 1313 N N . THR A 1 168 ? -3.812 13.433 44.253 1.00 66.81 168 THR A N 1
ATOM 1314 C CA . THR A 1 168 ? -3.426 12.515 43.163 1.00 66.81 168 THR A CA 1
ATOM 1315 C C . THR A 1 168 ? -4.557 12.277 42.156 1.00 66.81 168 THR A C 1
ATOM 1317 O O . THR A 1 168 ? -4.317 12.116 40.958 1.00 66.81 168 THR A O 1
ATOM 1320 N N . LYS A 1 169 ? -5.824 12.299 42.591 1.00 71.81 169 LYS A N 1
ATOM 1321 C CA . LYS A 1 169 ? -6.977 12.259 41.672 1.00 71.81 169 LYS A CA 1
ATOM 1322 C C . LYS A 1 169 ? -7.161 13.566 40.903 1.00 71.81 169 LYS A C 1
ATOM 1324 O O . LYS A 1 169 ? -7.552 13.508 39.737 1.00 71.81 169 LYS A O 1
ATOM 1329 N N . GLN A 1 170 ? -6.874 14.711 41.522 1.00 66.94 170 GLN A N 1
ATOM 1330 C CA . GLN A 1 170 ? -6.886 16.017 40.858 1.00 66.94 170 GLN A CA 1
ATOM 1331 C C . GLN A 1 170 ? -5.774 16.117 39.810 1.00 66.94 170 GLN A C 1
ATOM 1333 O O . GLN A 1 170 ? -6.080 16.422 38.660 1.00 66.94 170 GLN A O 1
ATOM 1338 N N . SER A 1 171 ? -4.539 15.719 40.135 1.00 72.19 171 SER A N 1
ATOM 1339 C CA . SER A 1 171 ? -3.433 15.721 39.166 1.00 72.19 171 SER A CA 1
ATOM 1340 C C . SER A 1 171 ? -3.703 14.799 37.971 1.00 72.19 171 SER A C 1
ATOM 1342 O O . SER A 1 171 ? -3.474 15.172 36.825 1.00 72.19 171 SER A O 1
ATOM 1344 N N . ARG A 1 172 ? -4.317 13.631 38.197 1.00 76.50 172 ARG A N 1
ATOM 1345 C CA . ARG A 1 172 ? -4.717 12.704 37.122 1.00 76.50 172 ARG A CA 1
ATOM 1346 C C . ARG A 1 172 ? -5.925 13.183 36.302 1.00 76.50 172 ARG A C 1
ATOM 1348 O O . ARG A 1 172 ? -6.190 12.663 35.213 1.00 76.50 172 ARG A O 1
ATOM 1355 N N . ALA A 1 173 ? -6.725 14.107 36.831 1.00 75.38 173 ALA A N 1
ATOM 1356 C CA . ALA A 1 173 ? -7.810 14.752 36.092 1.00 75.38 173 ALA A CA 1
ATOM 1357 C C . ALA A 1 173 ? -7.272 15.902 35.230 1.00 75.38 173 ALA A C 1
ATOM 1359 O O . ALA A 1 173 ? -7.693 16.052 34.085 1.00 75.38 173 ALA A O 1
ATOM 1360 N N . GLU A 1 174 ? -6.306 16.656 35.749 1.00 79.00 174 GLU A N 1
ATOM 1361 C CA . GLU A 1 174 ? -5.585 17.702 35.020 1.00 79.00 174 GLU A CA 1
ATOM 1362 C C . GLU A 1 174 ? -4.732 17.118 33.890 1.00 79.00 174 GLU A C 1
ATOM 1364 O O . GLU A 1 174 ? -4.799 17.607 32.767 1.00 79.00 174 GLU A O 1
ATOM 1369 N N . GLU A 1 175 ? -4.043 16.000 34.125 1.00 79.25 175 GLU A N 1
ATOM 1370 C CA . GLU A 1 175 ? -3.295 15.276 33.089 1.00 79.25 175 GLU A CA 1
ATOM 1371 C C . GLU A 1 175 ? -4.213 14.786 31.956 1.00 79.25 175 GLU A C 1
ATOM 1373 O O . GLU A 1 175 ? -3.876 14.884 30.777 1.00 79.25 175 GLU A O 1
ATOM 1378 N N . ARG A 1 176 ? -5.425 14.324 32.292 1.00 81.12 176 ARG A N 1
ATOM 1379 C CA . ARG A 1 176 ? -6.433 13.943 31.291 1.00 81.12 176 ARG A CA 1
ATOM 1380 C C . ARG A 1 176 ? -6.932 15.129 30.476 1.00 81.12 176 ARG A C 1
ATOM 1382 O O . ARG A 1 176 ? -7.071 14.988 29.266 1.00 81.12 176 ARG A O 1
ATOM 1389 N N . ARG A 1 177 ? -7.168 16.279 31.114 1.00 83.56 177 ARG A N 1
ATOM 1390 C CA . ARG A 1 177 ? -7.547 17.514 30.411 1.00 83.56 177 ARG A CA 1
ATOM 1391 C C . ARG A 1 177 ? -6.425 17.997 29.496 1.00 83.56 177 ARG A C 1
ATOM 1393 O O . ARG A 1 177 ? -6.693 18.312 28.345 1.00 83.56 177 ARG A O 1
ATOM 1400 N N . ALA A 1 178 ? -5.174 17.957 29.955 1.00 87.00 178 ALA A N 1
ATOM 1401 C CA . ALA A 1 178 ? -4.014 18.305 29.138 1.00 87.00 178 ALA A CA 1
ATOM 1402 C C . ALA A 1 178 ? -3.872 17.383 27.915 1.00 87.00 178 ALA A C 1
ATOM 1404 O O . ALA A 1 178 ? -3.567 17.845 26.816 1.00 87.00 178 ALA A O 1
ATOM 1405 N N . LEU A 1 179 ? -4.146 16.084 28.078 1.00 87.12 179 LEU A N 1
ATOM 1406 C CA . LEU A 1 179 ? -4.125 15.124 26.976 1.00 87.12 179 LEU A CA 1
ATOM 1407 C C . LEU A 1 179 ? -5.277 15.352 25.984 1.00 87.12 179 LEU A C 1
ATOM 1409 O O . LEU A 1 179 ? -5.099 15.204 24.777 1.00 87.12 179 LEU A O 1
ATOM 1413 N N . GLU A 1 180 ? -6.463 15.706 26.476 1.00 85.88 180 GLU A N 1
ATOM 1414 C CA . GLU A 1 180 ? -7.624 16.033 25.646 1.00 85.88 180 GLU A CA 1
ATOM 1415 C C . GLU A 1 180 ? -7.386 17.326 24.852 1.00 85.88 180 GLU A C 1
ATOM 1417 O O . GLU A 1 180 ? -7.564 17.334 23.635 1.00 85.88 180 GLU A O 1
ATOM 1422 N N . GLU A 1 181 ? -6.845 18.367 25.487 1.00 89.88 181 GLU A N 1
ATOM 1423 C CA . GLU A 1 181 ? -6.422 19.597 24.810 1.00 89.88 181 GLU A CA 1
ATOM 1424 C C . GLU A 1 181 ? -5.328 19.349 23.767 1.00 89.88 181 GLU A C 1
ATOM 1426 O O . GLU A 1 181 ? -5.392 19.900 22.668 1.00 89.88 181 GLU A O 1
ATOM 1431 N N . ALA A 1 182 ? -4.335 18.506 24.064 1.00 91.56 182 ALA A N 1
ATOM 1432 C CA . ALA A 1 182 ? -3.292 18.152 23.104 1.00 91.56 182 ALA A CA 1
ATOM 1433 C C . ALA A 1 182 ? -3.866 17.411 21.885 1.00 91.56 182 ALA A C 1
ATOM 1435 O O . ALA A 1 182 ? -3.463 17.679 20.753 1.00 91.56 182 ALA A O 1
ATOM 1436 N N . ASN A 1 183 ? -4.842 16.521 22.095 1.00 88.25 183 ASN A N 1
ATOM 1437 C CA . ASN A 1 183 ? -5.535 15.829 21.009 1.00 88.25 183 ASN A CA 1
ATOM 1438 C C . ASN A 1 183 ? -6.387 16.784 20.160 1.00 88.25 183 ASN A C 1
ATOM 1440 O O . ASN A 1 183 ? -6.383 16.663 18.934 1.00 88.25 183 ASN A O 1
ATOM 1444 N N . VAL A 1 184 ? -7.077 17.747 20.783 1.00 89.81 184 VAL A N 1
ATOM 1445 C CA . VAL A 1 184 ? -7.838 18.784 20.066 1.00 89.81 184 VAL A CA 1
ATOM 1446 C C . VAL A 1 184 ? -6.900 19.653 19.230 1.00 89.81 184 VAL A C 1
ATOM 1448 O O . VAL A 1 184 ? -7.122 19.791 18.030 1.00 89.81 184 VAL A O 1
ATOM 1451 N N . ARG A 1 185 ? -5.790 20.136 19.803 1.00 90.88 185 ARG A N 1
ATOM 1452 C CA . ARG A 1 185 ? -4.792 20.926 19.061 1.00 90.88 185 ARG A CA 1
ATOM 1453 C C . ARG A 1 185 ? -4.168 20.137 17.911 1.00 90.88 185 ARG A C 1
ATOM 1455 O O . ARG A 1 185 ? -4.009 20.672 16.820 1.00 90.88 185 ARG A O 1
ATOM 1462 N N . ALA A 1 186 ? -3.860 18.855 18.113 1.00 91.06 186 ALA A N 1
ATOM 1463 C CA . ALA A 1 186 ? -3.337 17.996 17.051 1.00 91.06 186 ALA A CA 1
ATOM 1464 C C . ALA A 1 186 ? -4.361 17.780 15.922 1.00 91.06 186 ALA A C 1
ATOM 1466 O O . ALA A 1 186 ? -3.995 17.713 14.745 1.00 91.06 186 ALA A O 1
ATOM 1467 N N . TYR A 1 187 ? -5.649 17.686 16.261 1.00 88.62 187 TYR A N 1
ATOM 1468 C CA . TYR A 1 187 ? -6.726 17.601 15.280 1.00 88.62 187 TYR A CA 1
ATOM 1469 C C . TYR A 1 187 ? -6.883 18.910 14.495 1.00 88.62 187 TYR A C 1
ATOM 1471 O O . TYR A 1 187 ? -6.937 18.877 13.265 1.00 88.62 187 TYR A O 1
ATOM 1479 N N . GLU A 1 188 ? -6.877 20.056 15.176 1.00 90.88 188 GLU A N 1
ATOM 1480 C CA . GLU A 1 188 ? -6.934 21.384 14.556 1.00 90.88 188 GLU A CA 1
ATOM 1481 C C . GLU A 1 188 ? -5.720 21.652 13.659 1.00 90.88 188 GLU A C 1
ATOM 1483 O O . GLU A 1 188 ? -5.875 22.111 12.529 1.00 90.88 188 GLU A O 1
ATOM 1488 N N . GLU A 1 189 ? -4.513 21.280 14.090 1.00 92.19 189 GLU A N 1
ATOM 1489 C CA . GLU A 1 189 ? -3.301 21.403 13.279 1.00 92.19 189 GLU A CA 1
ATOM 1490 C C . GLU A 1 189 ? -3.365 20.510 12.032 1.00 92.19 189 GLU A C 1
ATOM 1492 O O . GLU A 1 189 ? -2.970 20.919 10.936 1.00 92.19 189 GLU A O 1
ATOM 1497 N N . LYS A 1 190 ? -3.911 19.295 12.159 1.00 90.44 190 LYS A N 1
ATOM 1498 C CA . LYS A 1 190 ? -4.119 18.395 11.020 1.00 90.44 190 LYS A CA 1
ATOM 1499 C C . LYS A 1 190 ? -5.127 18.971 10.024 1.00 90.44 190 LYS A C 1
ATOM 1501 O O . LYS A 1 190 ? -4.891 18.873 8.818 1.00 90.44 190 LYS A O 1
ATOM 1506 N N . GLN A 1 191 ? -6.201 19.595 10.508 1.00 89.56 191 GLN A N 1
ATOM 1507 C CA . GLN A 1 191 ? -7.172 20.299 9.666 1.00 89.56 191 GLN A CA 1
ATOM 1508 C C . GLN A 1 191 ? -6.540 21.520 8.983 1.00 89.56 191 GLN A C 1
ATOM 1510 O O . GLN A 1 191 ? -6.678 21.683 7.772 1.00 89.56 191 GLN A O 1
ATOM 1515 N N . ALA A 1 192 ? -5.749 22.318 9.703 1.00 89.38 192 ALA A N 1
ATOM 1516 C CA . ALA A 1 192 ? -5.041 23.468 9.142 1.00 89.38 192 ALA A CA 1
ATOM 1517 C C . ALA A 1 192 ? -4.014 23.062 8.070 1.00 89.38 192 ALA A C 1
ATOM 1519 O O . ALA A 1 192 ? -3.914 23.701 7.022 1.00 89.38 192 ALA A O 1
ATOM 1520 N N . ARG A 1 193 ? -3.273 21.965 8.280 1.00 89.50 193 ARG A N 1
ATOM 1521 C CA . ARG A 1 193 ? -2.351 21.406 7.274 1.00 89.50 193 ARG A CA 1
ATOM 1522 C C . ARG A 1 193 ? -3.094 20.873 6.050 1.00 89.50 193 ARG A C 1
ATOM 1524 O O . ARG A 1 193 ? -2.613 21.044 4.932 1.00 89.50 193 ARG A O 1
ATOM 1531 N N . ALA A 1 194 ? -4.254 20.244 6.241 1.00 86.12 194 ALA A N 1
ATOM 1532 C CA . ALA A 1 194 ? -5.095 19.789 5.138 1.00 86.12 194 ALA A CA 1
ATOM 1533 C C . ALA A 1 194 ? -5.642 20.968 4.316 1.00 86.12 194 ALA A C 1
ATOM 1535 O O . ALA A 1 194 ? -5.590 20.910 3.089 1.00 86.12 194 ALA A O 1
ATOM 1536 N N . ALA A 1 195 ? -6.072 22.049 4.974 1.00 84.38 195 ALA A N 1
ATOM 1537 C CA . ALA A 1 195 ? -6.522 23.276 4.321 1.00 84.38 195 ALA A CA 1
ATOM 1538 C C . ALA A 1 195 ? -5.397 23.944 3.512 1.00 84.38 195 ALA A C 1
ATOM 1540 O O . ALA A 1 195 ? -5.580 24.198 2.327 1.00 84.38 195 ALA A O 1
ATOM 1541 N N . ARG A 1 196 ? -4.195 24.109 4.089 1.00 82.12 196 ARG A N 1
ATOM 1542 C CA . ARG A 1 196 ? -3.028 24.650 3.359 1.00 82.12 196 ARG A CA 1
ATOM 1543 C C . ARG A 1 196 ? -2.647 23.804 2.146 1.00 82.12 196 ARG A C 1
ATOM 1545 O O . ARG A 1 196 ? -2.344 24.338 1.090 1.00 82.12 196 ARG A O 1
ATOM 1552 N N . LYS A 1 197 ? -2.694 22.475 2.275 1.00 82.44 197 LYS A N 1
ATOM 1553 C CA . LYS A 1 197 ? -2.404 21.556 1.165 1.00 82.44 197 LYS A CA 1
ATOM 1554 C C . LYS A 1 197 ? -3.487 21.585 0.081 1.00 82.44 197 LYS A C 1
ATOM 1556 O O . LYS A 1 197 ? -3.196 21.285 -1.073 1.00 82.44 197 LYS A O 1
ATOM 1561 N N . ALA A 1 198 ? -4.730 21.895 0.443 1.00 75.75 198 ALA A N 1
ATOM 1562 C CA . ALA A 1 198 ? -5.806 22.117 -0.516 1.00 75.75 198 ALA A CA 1
ATOM 1563 C C . ALA A 1 198 ? -5.635 23.459 -1.244 1.00 75.75 198 ALA A C 1
ATOM 1565 O O . ALA A 1 198 ? -5.815 23.502 -2.455 1.00 75.75 198 ALA A O 1
ATOM 1566 N N . GLU A 1 199 ? -5.210 24.508 -0.539 1.00 72.81 199 GLU A N 1
ATOM 1567 C CA . GLU A 1 199 ? -4.897 25.825 -1.108 1.00 72.81 199 GLU A CA 1
ATOM 1568 C C . GLU A 1 199 ? -3.697 25.762 -2.070 1.00 72.81 199 GLU A C 1
ATOM 1570 O O . GLU A 1 199 ? -3.802 26.207 -3.206 1.00 72.81 199 GLU A O 1
ATOM 1575 N N . GLU A 1 200 ? -2.619 25.062 -1.696 1.00 67.56 200 GLU A N 1
ATOM 1576 C CA . GLU A 1 200 ? -1.454 24.808 -2.565 1.00 67.56 200 GLU A CA 1
ATOM 1577 C C . GLU A 1 200 ? -1.818 24.004 -3.829 1.00 67.56 200 GLU A C 1
ATOM 1579 O O . GLU A 1 200 ? -1.204 24.160 -4.882 1.00 67.56 200 GLU A O 1
ATOM 1584 N N . ARG A 1 201 ? -2.846 23.148 -3.752 1.00 62.88 201 ARG A N 1
ATOM 1585 C CA . ARG A 1 201 ? -3.390 22.422 -4.914 1.00 62.88 201 ARG A CA 1
ATOM 1586 C C . ARG A 1 201 ? -4.335 23.265 -5.765 1.00 62.88 201 ARG A C 1
ATOM 1588 O O . ARG A 1 201 ? -4.527 22.931 -6.931 1.00 62.88 201 ARG A O 1
ATOM 1595 N N . HIS A 1 202 ? -4.954 24.288 -5.182 1.00 54.28 202 HIS A N 1
ATOM 1596 C CA . HIS A 1 202 ? -5.918 25.154 -5.849 1.00 54.28 202 HIS A CA 1
ATOM 1597 C C . HIS A 1 202 ? -5.251 26.357 -6.524 1.00 54.28 202 HIS A C 1
ATOM 1599 O O . HIS A 1 202 ? -5.947 27.088 -7.211 1.00 54.28 202 HIS A O 1
ATOM 1605 N N . ASP A 1 203 ? -3.938 26.565 -6.390 1.00 50.69 203 ASP A N 1
ATOM 1606 C CA . ASP A 1 203 ? -3.216 27.618 -7.110 1.00 50.69 203 ASP A CA 1
ATOM 1607 C C . ASP A 1 203 ? -3.096 27.259 -8.612 1.00 50.69 203 ASP A C 1
ATOM 1609 O O . ASP A 1 203 ? -2.224 26.472 -8.998 1.00 50.69 203 ASP A O 1
ATOM 1613 N N . PRO A 1 204 ? -3.939 27.796 -9.523 1.00 57.53 204 PRO A N 1
ATOM 1614 C CA . PRO A 1 204 ? -3.954 27.379 -10.925 1.00 57.53 204 PRO A CA 1
ATOM 1615 C C . PRO A 1 204 ? -2.909 28.141 -11.757 1.00 57.53 204 PRO A C 1
ATOM 1617 O O . PRO A 1 204 ? -2.843 27.981 -12.975 1.00 57.53 204 PRO A O 1
ATOM 1620 N N . ILE A 1 205 ? -2.105 29.016 -11.141 1.00 54.47 205 ILE A N 1
ATOM 1621 C CA . ILE A 1 205 ? -1.303 30.014 -11.856 1.00 54.47 205 ILE A CA 1
ATOM 1622 C C . ILE A 1 205 ? 0.143 30.005 -11.353 1.00 54.47 205 ILE A C 1
ATOM 1624 O O . ILE A 1 205 ? 0.657 30.945 -10.757 1.00 54.47 205 ILE A O 1
ATOM 1628 N N . ARG A 1 206 ? 0.867 28.949 -11.723 1.00 51.56 206 ARG A N 1
ATOM 1629 C CA . ARG A 1 206 ? 2.267 29.107 -12.147 1.00 51.56 206 ARG A CA 1
ATOM 1630 C C . ARG A 1 206 ? 2.557 28.280 -13.393 1.00 51.56 206 ARG A C 1
ATOM 1632 O O . ARG A 1 206 ? 3.617 27.674 -13.533 1.00 51.56 206 ARG A O 1
ATOM 1639 N N . VAL A 1 207 ? 1.617 28.280 -14.338 1.00 49.84 207 VAL A N 1
ATOM 1640 C CA . VAL A 1 207 ? 1.923 27.889 -15.713 1.00 49.84 207 VAL A CA 1
ATOM 1641 C C . VAL A 1 207 ? 2.824 28.987 -16.267 1.00 49.84 207 VAL A C 1
ATOM 1643 O O . VAL A 1 207 ? 2.358 30.052 -16.662 1.00 49.84 207 VAL A O 1
ATOM 1646 N N . LYS A 1 208 ? 4.142 28.761 -16.258 1.00 51.41 208 LYS A N 1
ATOM 1647 C CA . LYS A 1 208 ? 5.045 29.534 -17.113 1.00 51.41 208 LYS A CA 1
ATOM 1648 C C . LYS A 1 208 ? 4.491 29.379 -18.524 1.00 51.41 208 LYS A C 1
ATOM 1650 O O . LYS A 1 208 ? 4.494 28.267 -19.050 1.00 51.41 208 LYS A O 1
ATOM 1655 N N . SER A 1 209 ? 3.969 30.459 -19.097 1.00 50.78 209 SER A N 1
ATOM 1656 C CA . SER A 1 209 ? 3.501 30.508 -20.475 1.00 50.78 209 SER A CA 1
ATOM 1657 C C . SER A 1 209 ? 4.689 30.230 -21.392 1.00 50.78 209 SER A C 1
ATOM 1659 O O . SER A 1 209 ? 5.381 31.124 -21.869 1.00 50.78 209 SER A O 1
ATOM 1661 N N . ARG A 1 210 ? 4.973 28.949 -21.632 1.00 55.56 210 ARG A N 1
ATOM 1662 C CA . ARG A 1 210 ? 5.808 28.551 -22.754 1.00 55.56 210 ARG A CA 1
ATOM 1663 C C . ARG A 1 210 ? 4.971 28.861 -23.984 1.00 55.56 210 ARG A C 1
ATOM 1665 O O . ARG A 1 210 ? 4.115 28.067 -24.362 1.00 55.56 210 ARG A O 1
ATOM 1672 N N . VAL A 1 211 ? 5.197 30.041 -24.558 1.00 53.59 211 VAL A N 1
ATOM 1673 C CA . VAL A 1 211 ? 4.752 30.388 -25.906 1.00 53.59 211 VAL A CA 1
ATOM 1674 C C . VAL A 1 211 ? 5.316 29.301 -26.813 1.00 53.59 211 VAL A C 1
ATOM 1676 O O . VAL A 1 211 ? 6.511 29.250 -27.096 1.00 53.59 211 VAL A O 1
ATOM 1679 N N . LYS A 1 212 ? 4.467 28.335 -27.152 1.00 56.28 212 LYS A N 1
ATOM 1680 C CA . LYS A 1 212 ? 4.794 27.289 -28.105 1.00 56.28 212 LYS A CA 1
ATOM 1681 C C . LYS A 1 212 ? 4.723 27.978 -29.458 1.00 56.28 212 LYS A C 1
ATOM 1683 O O . LYS A 1 212 ? 3.670 28.504 -29.811 1.00 56.28 212 LYS A O 1
ATOM 1688 N N . ALA A 1 213 ? 5.852 28.049 -30.159 1.00 55.44 213 ALA A N 1
ATOM 1689 C CA . ALA A 1 213 ? 5.858 28.509 -31.539 1.00 55.44 213 ALA A CA 1
ATOM 1690 C C . ALA A 1 213 ? 4.784 27.723 -32.318 1.00 55.44 213 ALA A C 1
ATOM 1692 O O . ALA A 1 213 ? 4.619 26.525 -32.043 1.00 55.44 213 ALA A O 1
ATOM 1693 N N . PRO A 1 214 ? 4.023 28.373 -33.219 1.00 53.69 214 PRO A N 1
ATOM 1694 C CA . PRO A 1 214 ? 3.045 27.676 -34.042 1.00 53.69 214 PRO A CA 1
ATOM 1695 C C . PRO A 1 214 ? 3.742 26.496 -34.715 1.00 53.69 214 PRO A C 1
ATOM 1697 O O . PRO A 1 214 ? 4.822 26.652 -35.288 1.00 53.69 214 PRO A O 1
ATOM 1700 N N . SER A 1 215 ? 3.174 25.300 -34.551 1.00 61.53 215 SER A N 1
ATOM 1701 C CA . SER A 1 215 ? 3.724 24.088 -35.148 1.00 61.53 215 SER A CA 1
ATOM 1702 C C . SER A 1 215 ? 3.872 24.303 -36.648 1.00 61.53 215 SER A C 1
ATOM 1704 O O . SER A 1 215 ? 2.940 24.793 -37.292 1.00 61.53 215 SER A O 1
ATOM 1706 N N . SER A 1 216 ? 5.025 23.920 -37.192 1.00 54.34 216 SER A N 1
ATOM 1707 C CA . SER A 1 216 ? 5.211 23.798 -38.632 1.00 54.34 216 SER A CA 1
ATOM 1708 C C . SER A 1 216 ? 4.073 22.961 -39.233 1.00 54.34 216 SER A C 1
ATOM 1710 O O . SER A 1 216 ? 3.586 22.039 -38.563 1.00 54.34 216 SER A O 1
ATOM 1712 N N . PRO A 1 217 ? 3.624 23.272 -40.464 1.00 50.97 217 PRO A N 1
ATOM 1713 C CA . PRO A 1 217 ? 2.652 22.447 -41.164 1.00 50.97 217 PRO A CA 1
ATOM 1714 C C . PRO A 1 217 ? 3.076 20.979 -41.110 1.00 50.97 217 PRO A C 1
ATOM 1716 O O . PRO A 1 217 ? 4.242 20.657 -41.333 1.00 50.97 217 PRO A O 1
ATOM 1719 N N . ILE A 1 218 ? 2.134 20.108 -40.746 1.00 54.62 218 ILE A N 1
ATOM 1720 C CA . ILE A 1 218 ? 2.328 18.658 -40.717 1.00 54.62 218 ILE A CA 1
ATOM 1721 C C . ILE A 1 218 ? 2.594 18.212 -42.158 1.00 54.62 218 ILE A C 1
ATOM 1723 O O . ILE A 1 218 ? 1.668 17.967 -42.930 1.00 54.62 218 ILE A O 1
ATOM 1727 N N . GLU A 1 219 ? 3.864 18.135 -42.537 1.00 54.12 219 GLU A N 1
ATOM 1728 C CA . GLU A 1 219 ? 4.286 17.386 -43.710 1.00 54.12 219 GLU A CA 1
ATOM 1729 C C . GLU A 1 219 ? 4.177 15.901 -43.362 1.00 54.12 219 GLU A C 1
ATOM 1731 O O . GLU A 1 219 ? 4.884 15.394 -42.494 1.00 54.12 219 GLU A O 1
ATOM 1736 N N . GLY A 1 220 ? 3.236 15.211 -44.011 1.00 51.06 220 GLY A N 1
ATOM 1737 C CA . GLY A 1 220 ? 3.098 13.759 -43.901 1.00 51.06 220 GLY A CA 1
ATOM 1738 C C . GLY A 1 220 ? 1.771 13.281 -43.320 1.00 51.06 220 GLY A C 1
ATOM 1739 O O . GLY A 1 220 ? 1.747 12.520 -42.361 1.00 51.06 220 GLY A O 1
ATOM 1740 N N . HIS A 1 221 ? 0.654 13.660 -43.942 1.00 48.38 221 HIS A N 1
ATOM 1741 C CA . HIS A 1 221 ? -0.614 12.935 -43.802 1.00 48.38 221 HIS A CA 1
ATOM 1742 C C . HIS A 1 221 ? -0.886 12.025 -45.012 1.00 48.38 221 HIS A C 1
ATOM 1744 O O . HIS A 1 221 ? -2.020 11.859 -45.449 1.00 48.38 221 HIS A O 1
ATOM 1750 N N . LEU A 1 222 ? 0.166 11.407 -45.549 1.00 54.84 222 LEU A N 1
ATOM 1751 C CA . LEU A 1 222 ? 0.065 10.312 -46.510 1.00 54.84 222 LEU A CA 1
ATOM 1752 C C . LEU A 1 222 ? 0.535 9.044 -45.796 1.00 54.84 222 LEU A C 1
ATOM 1754 O O . LEU A 1 222 ? 1.734 8.812 -45.685 1.00 54.84 222 LEU A O 1
ATOM 1758 N N . GLY A 1 223 ? -0.407 8.268 -45.246 1.00 56.44 223 GLY A N 1
ATOM 1759 C CA . GLY A 1 223 ? -0.072 6.974 -44.637 1.00 56.44 223 GLY A CA 1
ATOM 1760 C C . GLY A 1 223 ? -0.958 6.445 -43.507 1.00 56.44 223 GLY A C 1
ATOM 1761 O O . GLY A 1 223 ? -0.618 5.400 -42.971 1.00 56.44 223 GLY A O 1
ATOM 1762 N N . ARG A 1 224 ? -2.076 7.086 -43.123 1.00 57.53 224 ARG A N 1
ATOM 1763 C CA . ARG A 1 224 ? -3.051 6.403 -42.247 1.00 57.53 224 ARG A CA 1
ATOM 1764 C C . ARG A 1 224 ? -3.852 5.420 -43.082 1.00 57.53 224 ARG A C 1
ATOM 1766 O O . ARG A 1 224 ? -4.589 5.827 -43.980 1.00 57.53 224 ARG A O 1
ATOM 1773 N N . THR A 1 225 ? -3.696 4.140 -42.790 1.00 66.88 225 THR A N 1
ATOM 1774 C CA . THR A 1 225 ? -4.538 3.100 -43.369 1.00 66.88 225 THR A CA 1
ATOM 1775 C C . THR A 1 225 ? -5.930 3.163 -42.732 1.00 66.88 225 THR A C 1
ATOM 1777 O O . THR A 1 225 ? -6.105 3.711 -41.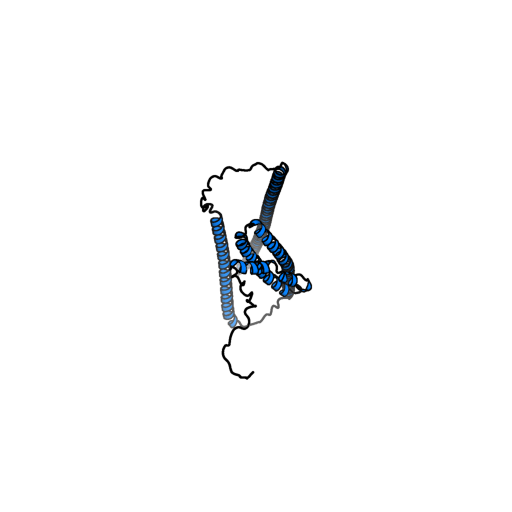641 1.00 66.88 225 THR A O 1
ATOM 1780 N N . ALA A 1 226 ? -6.950 2.603 -43.389 1.00 70.06 226 ALA A N 1
ATOM 1781 C CA . ALA A 1 226 ? -8.286 2.496 -42.792 1.00 70.06 226 ALA A CA 1
ATOM 1782 C C . ALA A 1 226 ? -8.256 1.747 -41.441 1.00 70.06 226 ALA A C 1
ATOM 1784 O O . ALA A 1 226 ? -9.025 2.070 -40.540 1.00 70.06 226 ALA A O 1
ATOM 1785 N N . ALA A 1 227 ? -7.311 0.814 -41.275 1.00 69.56 227 ALA A N 1
ATOM 1786 C CA . ALA A 1 227 ? -7.097 0.081 -40.033 1.00 69.56 227 ALA A CA 1
ATOM 1787 C C . ALA A 1 227 ? -6.605 0.979 -38.883 1.00 69.56 227 ALA A C 1
ATOM 1789 O O . ALA A 1 227 ? -7.063 0.814 -37.758 1.00 69.56 227 ALA A O 1
ATOM 1790 N N . ASP A 1 228 ? -5.752 1.972 -39.152 1.00 71.81 228 ASP A N 1
ATOM 1791 C CA . ASP A 1 228 ? -5.255 2.900 -38.121 1.00 71.81 228 ASP A CA 1
ATOM 1792 C C . ASP A 1 228 ? -6.356 3.846 -37.615 1.00 71.81 228 ASP A C 1
ATOM 1794 O O . ASP A 1 228 ? -6.370 4.250 -36.451 1.00 71.81 228 ASP A O 1
ATOM 1798 N N . VAL A 1 229 ? -7.303 4.203 -38.489 1.00 74.75 229 VAL A N 1
ATOM 1799 C CA . VAL A 1 229 ? -8.464 5.032 -38.128 1.00 74.75 229 VAL A CA 1
ATOM 1800 C C . VAL A 1 229 ? -9.459 4.235 -37.285 1.00 74.75 229 VAL A C 1
ATOM 1802 O O . VAL A 1 229 ? -9.975 4.763 -36.300 1.00 74.75 229 VAL A O 1
ATOM 1805 N N . GLU A 1 230 ? -9.698 2.969 -37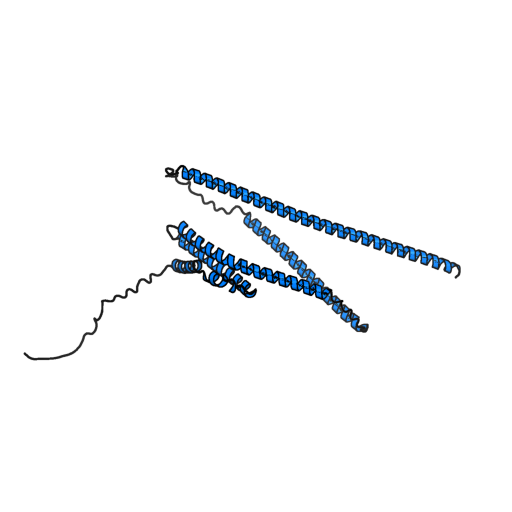.628 1.00 73.50 230 GLU A N 1
ATOM 1806 C CA . GLU A 1 230 ? -10.552 2.079 -36.835 1.00 73.50 230 GLU A CA 1
ATOM 1807 C C . GLU A 1 230 ? -9.917 1.719 -35.484 1.00 73.50 230 GLU A C 1
ATOM 1809 O O . GLU A 1 230 ? -10.597 1.770 -34.461 1.00 73.50 230 GLU A O 1
ATOM 1814 N N . ALA A 1 231 ? -8.603 1.483 -35.431 1.00 77.44 231 ALA A N 1
ATOM 1815 C CA . ALA A 1 231 ? -7.882 1.282 -34.173 1.00 77.44 231 ALA A CA 1
ATOM 1816 C C . ALA A 1 231 ? -7.973 2.516 -33.256 1.00 77.44 231 ALA A C 1
ATOM 1818 O O . ALA A 1 231 ? -8.244 2.382 -32.064 1.00 77.44 231 ALA A O 1
ATOM 1819 N N . GLY A 1 232 ? -7.841 3.728 -33.808 1.00 77.62 232 GLY A N 1
ATOM 1820 C CA . GLY A 1 232 ? -8.012 4.967 -33.042 1.00 77.62 232 GLY A CA 1
ATOM 1821 C C . GLY A 1 232 ? -9.442 5.185 -32.527 1.00 77.62 232 GLY A C 1
ATOM 1822 O O . GLY A 1 232 ? -9.631 5.733 -31.441 1.00 77.62 232 GLY A O 1
ATOM 1823 N N . ARG A 1 233 ? -10.461 4.739 -33.274 1.00 76.62 233 ARG A N 1
ATOM 1824 C CA . ARG A 1 233 ? -11.865 4.763 -32.824 1.00 76.62 233 ARG A CA 1
ATOM 1825 C C . ARG A 1 233 ? -12.130 3.741 -31.723 1.00 76.62 233 ARG A C 1
ATOM 1827 O O . ARG A 1 233 ? -12.820 4.075 -30.763 1.00 76.62 233 ARG A O 1
ATOM 1834 N N . ALA A 1 234 ? -11.560 2.542 -31.834 1.00 79.31 234 ALA A N 1
ATOM 1835 C CA . ALA A 1 234 ? -11.650 1.513 -30.804 1.00 79.31 234 ALA A CA 1
ATOM 1836 C C . ALA A 1 234 ? -10.980 1.970 -29.498 1.00 79.31 234 ALA A C 1
ATOM 1838 O O . ALA A 1 234 ? -11.595 1.894 -28.439 1.00 79.31 234 ALA A O 1
ATOM 1839 N N . GLU A 1 235 ? -9.784 2.559 -29.574 1.00 79.56 235 GLU A N 1
ATOM 1840 C CA . GLU A 1 235 ? -9.087 3.103 -28.401 1.00 79.56 235 GLU A CA 1
ATOM 1841 C C . GLU A 1 235 ? -9.871 4.259 -27.748 1.00 79.56 235 GLU A C 1
ATOM 1843 O O . GLU A 1 235 ? -9.954 4.361 -26.523 1.00 79.56 235 GLU A O 1
ATOM 1848 N N . ALA A 1 236 ? -10.497 5.127 -28.552 1.00 81.75 236 ALA A N 1
ATOM 1849 C CA . ALA A 1 236 ? -11.363 6.187 -28.037 1.00 81.75 236 ALA A CA 1
ATOM 1850 C C . ALA A 1 236 ? -12.620 5.626 -27.347 1.00 81.75 236 ALA A C 1
ATOM 1852 O O . ALA A 1 236 ? -13.019 6.137 -26.301 1.00 81.75 236 ALA A O 1
ATOM 1853 N N . ALA A 1 237 ? -13.220 4.565 -27.895 1.00 83.88 237 ALA A N 1
ATOM 1854 C CA . ALA A 1 237 ? -14.364 3.887 -27.291 1.00 83.88 237 ALA A CA 1
ATOM 1855 C C . ALA A 1 237 ? -13.998 3.191 -25.970 1.00 83.88 237 ALA A C 1
ATOM 1857 O O . ALA A 1 237 ? -14.734 3.310 -24.991 1.00 83.88 237 ALA A O 1
ATOM 1858 N N . GLU A 1 238 ? -12.838 2.534 -25.904 1.00 85.00 238 GLU A N 1
ATOM 1859 C CA . GLU A 1 238 ? -12.326 1.934 -24.668 1.00 85.00 238 GLU A CA 1
ATOM 1860 C C . GLU A 1 238 ? -12.042 2.987 -23.592 1.00 85.00 238 GLU A C 1
ATOM 1862 O O . GLU A 1 238 ? -12.361 2.779 -22.421 1.00 85.00 238 GLU A O 1
ATOM 1867 N N . ARG A 1 239 ? -11.501 4.148 -23.979 1.00 88.12 239 ARG A N 1
ATOM 1868 C CA . ARG A 1 239 ? -11.260 5.261 -23.054 1.00 88.12 239 ARG A CA 1
ATOM 1869 C C . ARG A 1 239 ? -12.561 5.828 -22.489 1.00 88.12 239 ARG A C 1
ATOM 1871 O O . ARG A 1 239 ? -12.648 6.008 -21.279 1.00 88.12 239 ARG A O 1
ATOM 1878 N N . MET A 1 240 ? -13.580 6.032 -23.326 1.00 84.44 240 MET A N 1
ATOM 1879 C CA . MET A 1 240 ? -14.908 6.465 -22.866 1.00 84.44 240 MET A CA 1
ATOM 1880 C C . MET A 1 240 ? -15.531 5.442 -21.906 1.00 84.44 240 MET A C 1
ATOM 1882 O O . MET A 1 240 ? -16.011 5.815 -20.841 1.00 84.44 240 MET A O 1
ATOM 1886 N N . ALA A 1 241 ? -15.433 4.144 -22.211 1.00 88.06 241 ALA A N 1
ATOM 1887 C CA . ALA A 1 241 ? -15.931 3.094 -21.321 1.00 88.06 241 ALA A CA 1
ATOM 1888 C C . ALA A 1 241 ? -15.199 3.070 -19.964 1.00 88.06 241 ALA A C 1
ATOM 1890 O O . ALA A 1 241 ? -15.815 2.839 -18.921 1.00 88.06 241 ALA A O 1
ATOM 1891 N N . GLN A 1 242 ? -13.888 3.332 -19.953 1.00 90.19 242 GLN A N 1
ATOM 1892 C CA . GLN A 1 242 ? -13.116 3.462 -18.715 1.00 90.19 242 GLN A CA 1
ATOM 1893 C C . GLN A 1 242 ? -13.487 4.725 -17.929 1.00 90.19 242 GLN A C 1
ATOM 1895 O O . GLN A 1 242 ? -13.574 4.675 -16.701 1.00 90.19 242 GLN A O 1
ATOM 1900 N N . GLU A 1 243 ? -13.721 5.850 -18.602 1.00 90.62 243 GLU A N 1
ATOM 1901 C CA . GLU A 1 243 ? -14.181 7.092 -17.974 1.00 90.62 243 GLU A CA 1
ATOM 1902 C C . GLU A 1 243 ? -15.561 6.908 -17.327 1.00 90.62 243 GLU A C 1
ATOM 1904 O O . GLU A 1 243 ? -15.724 7.232 -16.148 1.00 90.62 243 GLU A O 1
ATOM 1909 N N . ASP A 1 244 ? -16.505 6.269 -18.018 1.00 89.25 244 ASP A N 1
ATOM 1910 C CA . ASP A 1 244 ? -17.832 5.950 -17.483 1.00 89.25 244 ASP A CA 1
ATOM 1911 C C . ASP A 1 244 ? -17.758 5.001 -16.280 1.00 89.25 244 ASP A C 1
ATOM 1913 O O . ASP A 1 244 ? -18.409 5.228 -15.254 1.00 89.25 244 ASP A O 1
ATOM 1917 N N . ALA A 1 245 ? -16.912 3.967 -16.351 1.00 92.75 245 ALA A N 1
ATOM 1918 C CA . ALA A 1 245 ? -16.682 3.054 -15.233 1.00 92.75 245 ALA A CA 1
ATOM 1919 C C . ALA A 1 245 ? -16.082 3.774 -14.012 1.00 92.75 245 ALA A C 1
ATOM 1921 O O . ALA A 1 245 ? -16.477 3.512 -12.871 1.00 92.75 245 ALA A O 1
ATOM 1922 N N . ASN A 1 246 ? -15.169 4.722 -14.234 1.00 92.56 246 ASN A N 1
ATOM 1923 C CA . ASN A 1 246 ? -14.577 5.531 -13.171 1.00 92.56 246 ASN A CA 1
ATOM 1924 C C . ASN A 1 246 ? -15.603 6.478 -12.533 1.00 92.56 246 ASN A C 1
ATOM 1926 O O . ASN A 1 246 ? -15.656 6.583 -11.303 1.00 92.56 246 ASN A O 1
ATOM 1930 N N . ILE A 1 247 ? -16.449 7.126 -13.340 1.00 93.44 247 ILE A N 1
ATOM 1931 C CA . ILE A 1 247 ? -17.535 7.992 -12.861 1.00 93.44 247 ILE A CA 1
ATOM 1932 C C . ILE A 1 247 ? -18.545 7.171 -12.049 1.00 93.44 247 ILE A C 1
ATOM 1934 O O . ILE A 1 247 ? -18.917 7.563 -10.939 1.00 93.44 247 ILE A O 1
ATOM 1938 N N . ALA A 1 248 ? -18.943 5.997 -12.542 1.00 93.62 248 ALA A N 1
ATOM 1939 C CA . ALA A 1 248 ? -19.847 5.097 -11.832 1.00 93.62 248 ALA A CA 1
ATOM 1940 C C . ALA A 1 248 ? -19.255 4.626 -10.493 1.00 93.62 248 ALA A C 1
ATOM 1942 O O . ALA A 1 248 ? -19.932 4.677 -9.464 1.00 93.62 248 ALA A O 1
ATOM 1943 N N . ALA A 1 249 ? -17.976 4.240 -10.470 1.00 93.75 249 ALA A N 1
ATOM 1944 C CA . ALA A 1 249 ? -17.283 3.840 -9.247 1.00 93.75 249 ALA A CA 1
ATOM 1945 C C . ALA A 1 249 ? -17.168 4.994 -8.236 1.00 93.75 249 ALA A C 1
ATOM 1947 O O . ALA A 1 249 ? -17.318 4.782 -7.029 1.00 93.75 249 ALA A O 1
ATOM 1948 N N . PHE A 1 250 ? -16.929 6.222 -8.705 1.00 94.12 250 PHE A N 1
ATOM 1949 C CA . PHE A 1 250 ? -16.915 7.408 -7.853 1.00 94.12 250 PHE A CA 1
ATOM 1950 C C . PHE A 1 250 ? -18.296 7.682 -7.246 1.00 94.12 250 PHE A C 1
ATOM 1952 O O . PHE A 1 250 ? -18.412 7.857 -6.031 1.00 94.12 250 PHE A O 1
ATOM 1959 N N . ASN A 1 251 ? -19.351 7.633 -8.058 1.00 95.25 251 ASN A N 1
ATOM 1960 C CA . ASN A 1 251 ? -20.726 7.835 -7.603 1.00 95.25 251 ASN A CA 1
ATOM 1961 C C . ASN A 1 251 ? -21.169 6.751 -6.609 1.00 95.25 251 ASN A C 1
ATOM 1963 O O . ASN A 1 251 ? -21.790 7.067 -5.593 1.00 95.25 251 ASN A O 1
ATOM 1967 N N . ALA A 1 252 ? -20.785 5.492 -6.837 1.00 94.69 252 ALA A N 1
ATOM 1968 C CA . ALA A 1 252 ? -21.039 4.397 -5.905 1.00 94.69 252 ALA A CA 1
ATOM 1969 C C . ALA A 1 252 ? -20.350 4.626 -4.548 1.00 94.69 252 ALA A C 1
ATOM 1971 O O . ALA A 1 252 ? -20.979 4.460 -3.502 1.00 94.69 252 ALA A O 1
ATOM 1972 N N . LYS A 1 253 ? -19.091 5.088 -4.549 1.00 94.50 253 LYS A N 1
ATOM 1973 C CA . LYS A 1 253 ? -18.369 5.445 -3.314 1.00 94.50 253 LYS A CA 1
ATOM 1974 C C . LYS A 1 253 ? -19.029 6.605 -2.571 1.00 94.50 253 LYS A C 1
ATOM 1976 O O . LYS A 1 253 ? -19.125 6.561 -1.347 1.00 94.50 253 LYS A O 1
ATOM 1981 N N . GLN A 1 254 ? -19.507 7.623 -3.287 1.00 93.38 254 GLN A N 1
ATOM 1982 C CA . GLN A 1 254 ? -20.236 8.742 -2.680 1.00 93.38 254 GLN A CA 1
ATOM 1983 C C . GLN A 1 254 ? -21.558 8.283 -2.053 1.00 93.38 254 GLN A C 1
ATOM 1985 O O . GLN A 1 254 ? -21.879 8.678 -0.934 1.00 93.38 254 GLN A O 1
ATOM 1990 N N . ALA A 1 255 ? -22.308 7.415 -2.734 1.00 94.38 255 ALA A N 1
ATOM 1991 C CA . ALA A 1 255 ? -23.552 6.861 -2.208 1.00 94.38 255 ALA A CA 1
ATOM 1992 C C . ALA A 1 255 ? -23.316 5.996 -0.959 1.00 94.38 255 ALA A C 1
ATOM 1994 O O . ALA A 1 255 ? -24.041 6.117 0.025 1.00 94.38 255 ALA A O 1
ATOM 1995 N N . GLU A 1 256 ? -22.277 5.160 -0.961 1.00 94.44 256 GLU A N 1
ATOM 1996 C CA . GLU A 1 256 ? -21.907 4.344 0.198 1.00 94.44 256 GLU A CA 1
ATOM 1997 C C . GLU A 1 256 ? -21.450 5.209 1.386 1.00 94.44 256 GLU A C 1
ATOM 1999 O O . GLU A 1 256 ? -21.820 4.945 2.529 1.00 94.44 256 GLU A O 1
ATOM 2004 N N . ALA A 1 257 ? -20.685 6.276 1.133 1.00 93.12 257 ALA A N 1
ATOM 2005 C CA . ALA A 1 257 ? -20.290 7.229 2.167 1.00 93.12 257 ALA A CA 1
ATOM 2006 C C . ALA A 1 257 ? -21.503 7.935 2.792 1.00 93.12 257 ALA A C 1
ATOM 2008 O O . ALA A 1 257 ? -21.578 8.034 4.015 1.00 93.12 257 ALA A O 1
ATOM 2009 N N . LYS A 1 258 ? -22.476 8.361 1.974 1.00 94.81 258 LYS A N 1
ATOM 2010 C CA . LYS A 1 258 ? -23.735 8.945 2.463 1.00 94.81 258 LYS A CA 1
ATOM 2011 C C . LYS A 1 258 ? -24.515 7.962 3.333 1.00 94.81 258 LYS A C 1
ATOM 2013 O O . LYS A 1 258 ? -24.875 8.324 4.446 1.00 94.81 258 LYS A O 1
ATOM 2018 N N . LYS A 1 259 ? -24.662 6.704 2.902 1.00 95.19 259 LYS A N 1
ATOM 2019 C CA . LYS A 1 259 ? -25.324 5.663 3.708 1.00 95.19 259 LYS A CA 1
ATOM 2020 C C . LYS A 1 259 ? -24.650 5.454 5.064 1.00 95.19 259 LYS A C 1
ATOM 2022 O O . LYS A 1 259 ? -25.331 5.404 6.080 1.00 95.19 259 LYS A O 1
ATOM 2027 N N . ARG A 1 260 ? -23.313 5.407 5.112 1.00 93.69 260 ARG A N 1
ATOM 2028 C CA . ARG A 1 260 ? -22.576 5.295 6.386 1.00 93.69 260 ARG A CA 1
ATOM 2029 C C . ARG A 1 260 ? -22.816 6.486 7.314 1.00 93.69 260 ARG A C 1
ATOM 2031 O O . ARG A 1 260 ? -22.857 6.303 8.528 1.00 93.69 260 ARG A O 1
ATOM 2038 N N . LEU A 1 261 ? -22.934 7.694 6.762 1.00 93.94 261 LEU A N 1
ATOM 2039 C CA . LEU A 1 261 ? -23.239 8.892 7.545 1.00 93.94 261 LEU A CA 1
ATOM 2040 C C . LEU A 1 261 ? -24.675 8.861 8.074 1.00 93.94 261 LEU A C 1
ATOM 2042 O O . LEU A 1 261 ? -24.870 9.102 9.260 1.00 93.94 261 LEU A O 1
ATOM 2046 N N . GLU A 1 262 ? -25.646 8.494 7.239 1.00 94.94 262 GLU A N 1
ATOM 2047 C CA . GLU A 1 262 ? -27.053 8.352 7.635 1.00 94.94 262 GLU A CA 1
ATOM 2048 C C . GLU A 1 262 ? -27.228 7.282 8.728 1.00 94.94 262 GLU A C 1
ATOM 2050 O O . GLU A 1 262 ? -27.903 7.518 9.728 1.00 94.94 262 GLU A O 1
ATOM 2055 N N . GLU A 1 263 ? -26.556 6.132 8.610 1.00 95.25 263 GLU A N 1
ATOM 2056 C CA . GLU A 1 263 ? -26.545 5.089 9.647 1.00 95.25 263 GLU A CA 1
ATOM 2057 C C . GLU A 1 263 ? -25.888 5.575 10.954 1.00 95.25 263 GLU A C 1
ATOM 2059 O O . GLU A 1 263 ? -26.376 5.307 12.060 1.00 95.25 263 GLU A O 1
ATOM 2064 N N . ALA A 1 264 ? -24.785 6.324 10.858 1.00 94.19 264 ALA A N 1
ATOM 2065 C CA . ALA A 1 264 ? -24.126 6.910 12.022 1.00 94.19 264 ALA A CA 1
ATOM 2066 C C . ALA A 1 264 ? -25.010 7.966 12.711 1.00 94.19 264 ALA A C 1
ATOM 2068 O O . ALA A 1 264 ? -25.069 8.013 13.941 1.00 94.19 264 ALA A O 1
ATOM 2069 N N . GLU A 1 265 ? -25.727 8.782 11.941 1.00 94.88 265 GLU A N 1
ATOM 2070 C CA . GLU A 1 265 ? -26.662 9.776 12.463 1.00 94.88 265 GLU A CA 1
ATOM 2071 C C . GLU A 1 265 ? -27.880 9.112 13.116 1.00 94.88 265 GLU A C 1
ATOM 2073 O O . GLU A 1 265 ? -28.231 9.458 14.245 1.00 94.88 265 GLU A O 1
ATOM 2078 N N . ALA A 1 266 ? -28.459 8.090 12.481 1.00 95.69 266 ALA A N 1
ATOM 2079 C CA . ALA A 1 266 ? -29.579 7.331 13.034 1.00 95.69 266 ALA A CA 1
ATOM 2080 C C . ALA A 1 266 ? -29.211 6.670 14.372 1.00 95.69 266 ALA A C 1
ATOM 2082 O O . ALA A 1 266 ? -29.931 6.803 15.364 1.00 95.69 266 ALA A O 1
ATOM 2083 N N . THR A 1 267 ? -28.042 6.028 14.447 1.00 93.50 267 THR A N 1
ATOM 2084 C CA . THR A 1 267 ? -27.563 5.426 15.702 1.00 93.50 267 THR A CA 1
ATOM 2085 C C . THR A 1 267 ? -27.228 6.476 16.767 1.00 93.50 267 THR A C 1
ATOM 2087 O O . THR A 1 267 ? -27.446 6.246 17.961 1.00 93.50 267 THR A O 1
ATOM 2090 N N . ALA A 1 268 ? -26.728 7.655 16.384 1.00 94.88 268 ALA A N 1
ATOM 2091 C CA . ALA A 1 268 ? -26.520 8.765 17.312 1.00 94.88 268 ALA A CA 1
ATOM 2092 C C . ALA A 1 268 ? -27.849 9.318 17.857 1.00 94.88 268 ALA A C 1
ATOM 2094 O O . ALA A 1 268 ? -27.947 9.581 19.063 1.00 94.88 268 ALA A O 1
ATOM 2095 N N . ALA A 1 269 ? -28.868 9.441 17.003 1.00 95.75 269 ALA A N 1
ATOM 2096 C CA . ALA A 1 269 ? -30.213 9.872 17.366 1.00 95.75 269 ALA A CA 1
ATOM 2097 C C . ALA A 1 269 ? -30.888 8.873 18.318 1.00 95.75 269 ALA A C 1
ATOM 2099 O O . ALA A 1 269 ? -31.393 9.280 19.363 1.00 95.75 269 ALA A O 1
ATOM 2100 N N . GLU A 1 270 ? -30.799 7.568 18.047 1.00 95.12 270 GLU A N 1
ATOM 2101 C CA . GLU A 1 270 ? -31.327 6.522 18.935 1.00 95.12 270 GLU A CA 1
ATOM 2102 C C . GLU A 1 270 ? -30.663 6.570 20.320 1.00 95.12 270 GLU A C 1
ATOM 2104 O O . GLU A 1 270 ? -31.328 6.546 21.361 1.00 95.12 270 GLU A O 1
ATOM 2109 N N . ARG A 1 271 ? -29.334 6.733 20.361 1.00 95.81 271 ARG A N 1
ATOM 2110 C CA . ARG A 1 271 ? -28.605 6.900 21.626 1.00 95.81 271 ARG A CA 1
ATOM 2111 C C . ARG A 1 271 ? -29.034 8.162 22.369 1.00 95.81 271 ARG A C 1
ATOM 2113 O O . ARG A 1 271 ? -29.080 8.142 23.599 1.00 95.81 271 ARG A O 1
ATOM 2120 N N . LYS A 1 272 ? -29.316 9.260 21.660 1.00 96.38 272 LYS A N 1
ATOM 2121 C CA . LYS A 1 272 ? -29.812 10.506 22.260 1.00 96.38 272 LYS A CA 1
ATOM 2122 C C . LYS A 1 272 ? -31.206 10.304 22.855 1.00 96.38 272 LYS A C 1
ATOM 2124 O O . LYS A 1 272 ? -31.375 10.569 24.041 1.00 96.38 272 LYS A O 1
ATOM 2129 N N . ALA A 1 273 ? -32.131 9.722 22.096 1.00 96.00 273 ALA A N 1
ATOM 2130 C CA . ALA A 1 273 ? -33.477 9.403 22.562 1.00 96.00 273 ALA A CA 1
ATOM 2131 C C . ALA A 1 273 ? -33.457 8.465 23.783 1.00 96.00 273 ALA A C 1
ATOM 2133 O O . ALA A 1 273 ? -34.163 8.695 24.762 1.00 96.00 273 ALA A O 1
ATOM 2134 N N . SER A 1 274 ? -32.584 7.450 23.792 1.00 95.62 274 SER A N 1
ATOM 2135 C CA . SER A 1 274 ? -32.428 6.556 24.948 1.00 95.62 274 SER A CA 1
ATOM 2136 C C . SER A 1 274 ? -31.912 7.287 26.194 1.00 95.62 274 SER A C 1
ATOM 2138 O O . SER A 1 274 ? -32.388 7.031 27.303 1.00 95.62 274 SER A O 1
ATOM 2140 N N . ARG A 1 275 ? -30.964 8.224 26.040 1.00 96.75 275 ARG A N 1
ATOM 2141 C CA . ARG A 1 275 ? -30.490 9.063 27.154 1.00 96.75 275 ARG A CA 1
ATOM 2142 C C . ARG A 1 275 ? -31.605 9.951 27.701 1.00 96.75 275 ARG A C 1
ATOM 2144 O O . ARG A 1 275 ? -31.786 9.991 28.914 1.00 96.75 275 ARG A O 1
ATOM 2151 N N . GLU A 1 276 ? -32.365 10.600 26.826 1.00 95.94 276 GLU A N 1
ATOM 2152 C CA . GLU A 1 276 ? -33.491 11.459 27.209 1.00 95.94 276 GLU A CA 1
ATOM 2153 C C . GLU A 1 276 ? -34.593 10.661 27.918 1.00 95.94 276 GLU A C 1
ATOM 2155 O O . GLU A 1 276 ? -35.069 11.075 28.974 1.00 95.94 276 GLU A O 1
ATOM 2160 N N . ALA A 1 277 ? -34.927 9.463 27.429 1.00 95.62 277 ALA A N 1
ATOM 2161 C CA . ALA A 1 277 ? -35.898 8.583 28.076 1.00 95.62 277 ALA A CA 1
ATOM 2162 C C . ALA A 1 277 ? -35.440 8.142 29.478 1.00 95.62 277 ALA A C 1
ATOM 2164 O O . ALA A 1 277 ? -36.219 8.162 30.433 1.00 95.62 277 ALA A O 1
ATOM 2165 N N . ARG A 1 278 ? -34.155 7.788 29.637 1.00 95.69 278 ARG A N 1
ATOM 2166 C CA . ARG A 1 278 ? -33.578 7.464 30.954 1.00 95.69 278 ARG A CA 1
ATOM 2167 C C . ARG A 1 278 ? -33.617 8.663 31.896 1.00 95.69 278 ARG A C 1
ATOM 2169 O O . ARG A 1 278 ? -33.950 8.491 33.065 1.00 95.69 278 ARG A O 1
ATOM 2176 N N . GLN A 1 279 ? -33.312 9.857 31.395 1.00 95.25 279 GLN A N 1
ATOM 2177 C CA . GLN A 1 279 ? -33.358 11.085 32.182 1.00 95.25 279 GLN A CA 1
ATOM 2178 C C . GLN A 1 279 ? -34.789 11.427 32.618 1.00 95.25 279 GLN A C 1
ATOM 2180 O O . GLN A 1 279 ? -35.006 11.757 33.782 1.00 95.25 279 GLN A O 1
ATOM 2185 N N . ALA A 1 280 ? -35.773 11.280 31.730 1.00 96.00 280 ALA A N 1
ATOM 2186 C CA . ALA A 1 280 ? -37.181 11.483 32.057 1.00 96.00 280 ALA A CA 1
ATOM 2187 C C . ALA A 1 280 ? -37.665 10.500 33.136 1.00 96.00 280 ALA A C 1
ATOM 2189 O O . ALA A 1 280 ? -38.300 10.912 34.106 1.00 96.00 280 ALA A O 1
ATOM 2190 N N . ASN A 1 281 ? -37.313 9.216 33.017 1.00 95.00 281 ASN A N 1
ATOM 2191 C CA . ASN A 1 281 ? -37.639 8.214 34.033 1.00 95.00 281 ASN A CA 1
ATOM 2192 C C . ASN A 1 281 ? -36.961 8.521 35.373 1.00 95.00 281 ASN A C 1
ATOM 2194 O O . ASN A 1 281 ? -37.601 8.438 36.418 1.00 95.00 281 ASN A O 1
ATOM 2198 N N . PHE A 1 282 ? -35.693 8.935 35.350 1.00 95.19 282 PHE A N 1
ATOM 2199 C CA . PHE A 1 282 ? -34.985 9.349 36.556 1.00 95.19 282 PHE A CA 1
ATOM 2200 C C . PHE A 1 282 ? -35.681 10.529 37.248 1.00 95.19 282 PHE A C 1
ATOM 2202 O O . PHE A 1 282 ? -35.946 10.459 38.448 1.00 95.19 282 PHE A O 1
ATOM 2209 N N . ASN A 1 283 ? -36.063 11.566 36.499 1.00 95.69 283 ASN A N 1
ATOM 2210 C CA . ASN A 1 283 ? -36.785 12.717 37.045 1.00 95.69 283 ASN A CA 1
ATOM 2211 C C . ASN A 1 283 ? -38.130 12.315 37.666 1.00 95.69 283 ASN A C 1
ATOM 2213 O O . ASN A 1 283 ? -38.407 12.716 38.794 1.00 95.69 283 ASN A O 1
ATOM 2217 N N . LYS A 1 284 ? -38.905 11.446 37.002 1.00 95.81 284 LYS A N 1
ATOM 2218 C CA . LYS A 1 284 ? -40.146 10.892 37.573 1.00 95.81 284 LYS A CA 1
ATOM 2219 C C . LYS A 1 284 ? -39.893 10.184 38.906 1.00 95.81 284 LYS A C 1
ATOM 2221 O O . LYS A 1 284 ? -40.563 10.476 39.890 1.00 95.81 284 LYS A O 1
ATOM 2226 N N . THR A 1 285 ? -38.869 9.328 38.983 1.00 94.19 285 THR A N 1
ATOM 2227 C CA . THR A 1 285 ? -38.542 8.629 40.242 1.00 94.19 285 THR A CA 1
ATOM 2228 C C . THR A 1 285 ? -38.097 9.578 41.362 1.00 94.19 285 THR A C 1
ATOM 2230 O O . THR A 1 285 ? -38.356 9.318 42.540 1.00 94.19 285 THR A O 1
ATOM 2233 N N . LEU A 1 286 ? -37.440 10.695 41.026 1.00 94.25 286 LEU A N 1
ATOM 2234 C CA . LEU A 1 286 ? -37.084 11.725 42.002 1.00 94.25 286 LEU A CA 1
ATOM 2235 C C . LEU A 1 286 ? -38.316 12.471 42.514 1.00 94.25 286 LEU A C 1
ATOM 2237 O O . LEU A 1 286 ? -38.405 12.734 43.713 1.00 94.25 286 LEU A O 1
ATOM 2241 N N . GLU A 1 287 ? -39.258 12.806 41.635 1.00 94.25 287 GLU A N 1
ATOM 2242 C CA . GLU A 1 287 ? -40.516 13.454 42.011 1.00 94.25 287 GLU A CA 1
ATOM 2243 C C . GLU A 1 287 ? -41.375 12.553 42.899 1.00 94.25 287 GLU A C 1
ATOM 2245 O O . GLU A 1 287 ? -41.840 13.003 43.945 1.00 94.25 287 GLU A O 1
ATOM 2250 N N . GLU A 1 288 ? -41.500 11.269 42.563 1.00 94.00 288 GLU A N 1
ATOM 2251 C CA . GLU A 1 288 ? -42.194 10.279 43.394 1.00 94.00 288 GLU A CA 1
ATOM 2252 C C . GLU A 1 288 ? -41.555 10.154 44.780 1.00 94.00 288 GLU A C 1
ATOM 2254 O O . GLU A 1 288 ? -42.256 10.153 45.793 1.00 94.00 288 GLU A O 1
ATOM 2259 N N . ARG A 1 289 ? -40.216 10.121 44.852 1.00 92.94 289 ARG A N 1
ATOM 2260 C CA . ARG A 1 289 ? -39.495 10.081 46.131 1.00 92.94 289 ARG A CA 1
ATOM 2261 C C . ARG A 1 289 ? -39.729 11.345 46.958 1.00 92.94 289 ARG A C 1
ATOM 2263 O O . ARG A 1 289 ? -39.959 11.240 48.160 1.00 92.94 289 ARG A O 1
ATOM 2270 N N . ARG A 1 290 ? -39.705 12.525 46.329 1.00 93.25 290 ARG A N 1
ATOM 2271 C CA . ARG A 1 290 ? -40.013 13.805 46.992 1.00 93.25 290 ARG A CA 1
ATOM 2272 C C . ARG A 1 290 ? -41.459 13.842 47.487 1.00 93.25 290 ARG A C 1
ATOM 2274 O O . ARG A 1 290 ? -41.703 14.276 48.606 1.00 93.25 290 ARG A O 1
ATOM 2281 N N . ALA A 1 291 ? -42.413 13.365 46.691 1.00 93.94 291 ALA A N 1
ATOM 2282 C CA . ALA A 1 291 ? -43.818 13.292 47.083 1.00 93.94 291 ALA A CA 1
ATOM 2283 C C . ALA A 1 291 ? -44.041 12.304 48.241 1.00 93.94 291 ALA A C 1
ATOM 2285 O O . ALA A 1 291 ? -44.794 12.603 49.164 1.00 93.94 291 ALA A O 1
ATOM 2286 N N . ALA A 1 292 ? -43.360 11.155 48.235 1.00 91.75 292 ALA A N 1
ATOM 2287 C CA . ALA A 1 292 ? -43.407 10.191 49.332 1.00 91.75 292 ALA A CA 1
ATOM 2288 C C . ALA A 1 292 ? -42.815 10.760 50.632 1.00 91.75 292 ALA A C 1
ATOM 2290 O O . ALA A 1 292 ? -43.398 10.564 51.696 1.00 91.75 292 ALA A O 1
ATOM 2291 N N . GLN A 1 293 ? -41.705 11.503 50.546 1.00 89.69 293 GLN A N 1
ATOM 2292 C CA . GLN A 1 293 ? -41.124 12.211 51.692 1.00 89.69 293 GLN A CA 1
ATOM 2293 C C . GLN A 1 293 ? -42.089 13.253 52.258 1.00 89.69 293 GLN A C 1
ATOM 2295 O O . GLN A 1 293 ? -42.349 13.226 53.455 1.00 89.69 293 GLN A O 1
ATOM 2300 N N . LYS A 1 294 ? -42.706 14.081 51.405 1.00 93.19 294 LYS A N 1
ATOM 2301 C CA . LYS A 1 294 ? -43.718 15.055 51.841 1.00 93.19 294 LYS A CA 1
ATOM 2302 C C . LYS A 1 294 ? -44.906 14.392 52.536 1.00 93.19 294 LYS A C 1
ATOM 2304 O O . LYS A 1 294 ? -45.277 14.809 53.621 1.00 93.19 294 LYS A O 1
ATOM 2309 N N . ARG A 1 295 ? -45.452 13.305 51.976 1.00 88.94 295 ARG A N 1
ATOM 2310 C CA . ARG A 1 295 ? -46.539 12.543 52.625 1.00 88.94 295 ARG A CA 1
ATOM 2311 C C . ARG A 1 295 ? -46.117 11.973 53.978 1.00 88.94 295 ARG A C 1
ATOM 2313 O O . ARG A 1 295 ? -46.916 11.938 54.909 1.00 88.94 295 ARG A O 1
ATOM 2320 N N . TYR A 1 296 ? -44.875 11.503 54.089 1.00 87.56 296 TYR A N 1
ATOM 2321 C CA . TYR A 1 296 ? -44.334 11.016 55.353 1.00 87.56 296 TYR A CA 1
ATOM 2322 C C . TYR A 1 296 ? -44.215 12.149 56.383 1.00 87.56 296 TYR A C 1
ATOM 2324 O O . TYR A 1 296 ? -44.684 11.980 57.507 1.00 87.56 296 TYR A O 1
ATOM 2332 N N . GLU A 1 297 ? -43.666 13.300 55.991 1.00 88.12 297 GLU A N 1
ATOM 2333 C CA . GLU A 1 297 ? -43.551 14.506 56.821 1.00 88.12 297 GLU A CA 1
ATOM 2334 C C . GLU A 1 297 ? -44.924 15.022 57.265 1.00 88.12 297 GLU A C 1
ATOM 2336 O O . GLU A 1 297 ? -45.151 15.156 58.462 1.00 88.12 297 GLU A O 1
ATOM 2341 N N . GLU A 1 298 ? -45.885 15.165 56.350 1.00 86.31 298 GLU A N 1
ATOM 2342 C CA . GLU A 1 298 ? -47.271 15.543 56.660 1.00 86.31 298 GLU A CA 1
ATOM 2343 C C . GLU A 1 298 ? -47.935 14.540 57.617 1.00 86.31 298 GLU A C 1
ATOM 2345 O O . GLU A 1 298 ? -48.645 14.921 58.548 1.00 86.31 298 GLU A O 1
ATOM 2350 N N . SER A 1 299 ? -47.708 13.234 57.432 1.00 81.88 299 SER A N 1
ATOM 2351 C CA . SER A 1 299 ? -48.247 12.214 58.340 1.00 81.88 299 SER A CA 1
ATOM 2352 C C . SER A 1 299 ? -47.599 12.260 59.726 1.00 81.88 299 SER A C 1
ATOM 2354 O O . SER A 1 299 ? -48.259 11.958 60.721 1.00 81.88 299 SER A O 1
ATOM 2356 N N . ARG A 1 300 ? -46.318 12.639 59.801 1.00 81.31 300 ARG A N 1
ATOM 2357 C CA . ARG A 1 300 ? -45.572 12.805 61.048 1.00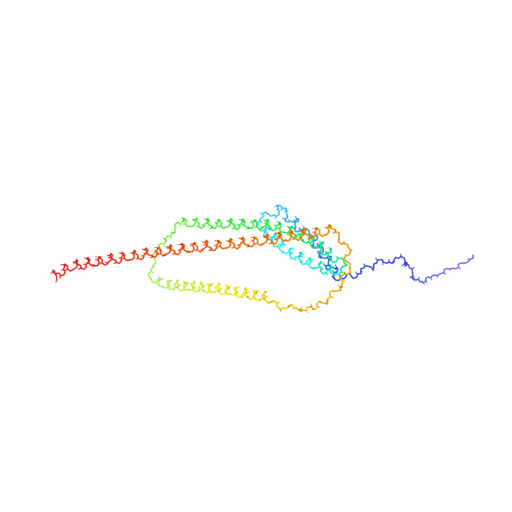 81.31 300 ARG A CA 1
ATOM 2358 C C . ARG A 1 300 ? -46.033 14.059 61.781 1.00 81.31 300 ARG A C 1
ATOM 2360 O O . ARG A 1 300 ? -46.371 13.955 62.951 1.00 81.31 300 ARG A O 1
ATOM 2367 N N . GLU A 1 301 ? -46.140 15.194 61.098 1.00 76.31 301 GLU A N 1
ATOM 2368 C CA . GLU A 1 301 ? -46.653 16.443 61.670 1.00 76.31 301 GLU A CA 1
ATOM 2369 C C . GLU A 1 301 ? -48.095 16.292 62.164 1.00 76.31 301 GLU A C 1
ATOM 2371 O O . GLU A 1 301 ? -48.413 16.725 63.269 1.00 76.31 301 GLU A O 1
ATOM 2376 N N . ASN A 1 302 ? -48.961 15.598 61.415 1.00 70.38 302 ASN A N 1
ATOM 2377 C CA . ASN A 1 302 ? -50.326 15.317 61.863 1.00 70.38 302 ASN A CA 1
ATOM 2378 C C . ASN A 1 302 ? -50.362 14.424 63.119 1.00 70.38 302 ASN A C 1
ATOM 2380 O O . ASN A 1 302 ? -51.156 14.686 64.024 1.00 70.38 302 ASN A O 1
ATOM 2384 N N . LYS A 1 303 ? -49.486 13.412 63.221 1.00 67.06 303 LYS A N 1
ATOM 2385 C CA . LYS A 1 303 ? -49.361 12.558 64.420 1.00 67.06 303 LYS A CA 1
ATOM 2386 C C . LYS A 1 303 ? -48.776 13.315 65.617 1.00 67.06 303 LYS A C 1
ATOM 2388 O O . LYS A 1 303 ? -49.304 13.188 66.720 1.00 67.06 303 LYS A O 1
ATOM 2393 N N . ASP A 1 304 ? -47.765 14.152 65.394 1.00 59.50 304 ASP A N 1
ATOM 2394 C CA . ASP A 1 304 ? -47.156 14.998 66.428 1.00 59.50 304 ASP A CA 1
ATOM 2395 C C . ASP A 1 304 ? -48.134 16.100 66.902 1.00 59.50 304 ASP A C 1
ATOM 2397 O O . ASP A 1 304 ? -48.174 16.430 68.087 1.00 59.50 304 ASP A O 1
ATOM 2401 N N . SER A 1 305 ? -49.011 16.612 66.026 1.00 58.94 305 SER A N 1
ATOM 2402 C CA . SER A 1 305 ? -50.058 17.592 66.376 1.00 58.94 305 SER A CA 1
ATOM 2403 C C . SER A 1 305 ? -51.196 17.020 67.236 1.00 58.94 305 SER A C 1
ATOM 2405 O O . SER A 1 305 ? -51.876 17.770 67.939 1.00 58.94 305 SER A O 1
ATOM 2407 N N . GLY A 1 306 ? -51.401 15.697 67.208 1.00 58.94 306 GLY A N 1
ATOM 2408 C CA . GLY A 1 306 ? -52.374 15.005 68.054 1.00 58.94 306 GLY A CA 1
ATOM 2409 C C . GLY A 1 306 ? -51.911 14.884 69.506 1.00 58.94 306 GLY A C 1
ATOM 2410 O O . GLY A 1 306 ? -52.729 15.020 70.410 1.00 58.94 306 GLY A O 1
ATOM 2411 N N . LEU A 1 307 ? -50.605 14.698 69.735 1.00 56.66 307 LEU A N 1
ATOM 2412 C CA . LEU A 1 307 ? -50.012 14.604 71.076 1.00 56.66 307 LEU A CA 1
ATOM 2413 C C . LEU A 1 307 ? -49.786 15.985 71.716 1.00 56.66 307 LEU A C 1
ATOM 2415 O O . LEU A 1 307 ? -49.902 16.129 72.927 1.00 56.66 307 LEU A O 1
ATOM 2419 N N . LYS A 1 308 ? -49.558 17.020 70.897 1.00 56.34 308 LYS A N 1
ATOM 2420 C CA . LYS A 1 308 ? -49.410 18.428 71.317 1.00 56.34 308 LYS A CA 1
ATOM 2421 C C . LYS A 1 308 ? -50.707 19.090 71.812 1.00 56.34 308 LYS A C 1
ATOM 2423 O O . LYS A 1 308 ? -50.698 20.248 72.202 1.00 56.34 308 LYS A O 1
ATOM 2428 N N . LYS A 1 309 ? -51.844 18.389 71.735 1.00 57.09 309 LYS A N 1
ATOM 2429 C CA . LYS A 1 309 ? -53.112 18.804 72.365 1.00 57.09 309 LYS A CA 1
ATOM 2430 C C . LYS A 1 309 ? -53.265 18.272 73.793 1.00 57.09 309 LYS A C 1
ATOM 2432 O O . LYS A 1 309 ? -54.180 18.700 74.488 1.00 57.09 309 LYS A O 1
ATOM 2437 N N . TYR A 1 310 ? -52.411 17.332 74.200 1.00 58.72 310 TYR A N 1
ATOM 2438 C CA . TYR A 1 310 ? -52.457 16.665 75.504 1.00 58.72 310 TYR A CA 1
ATOM 2439 C C . TYR A 1 310 ? -51.234 16.976 76.393 1.00 58.72 310 TYR A C 1
ATOM 2441 O O . TYR A 1 310 ? -51.165 16.466 77.508 1.00 58.72 310 TYR A O 1
ATOM 2449 N N . PHE A 1 311 ? -50.309 17.818 75.920 1.00 55.97 311 PHE A N 1
ATOM 2450 C CA . PHE A 1 311 ? -49.181 18.412 76.650 1.00 55.97 311 PHE A CA 1
ATOM 2451 C C . PHE A 1 311 ? -49.074 19.888 76.271 1.00 55.97 311 PHE A C 1
ATOM 2453 O O . PHE A 1 311 ? -48.679 20.689 77.143 1.00 55.97 311 PHE A O 1
#

Secondary structure (DSSP, 8-state):
----------------S------------HHHHHHHHHHHHHH--HHHHHHSSGGG--SHHHHHHHHHHHHHHHHHHHHHHHHHHHHHTTSTTHHHHHHHHHHHHHHHHHHHHHHHHHHHHHHHHHHHHHHHHHHHHHHHHHHS----------TTHHHHHHHHHHHHHHHHHHHHHHHHHHHHHHHHHHHHHHHHHHHHHH---------PPPPPP----S---HHHHHHHHHHHHHHHHHHHHHHHHHHHHHHHHHHHHHHHHHHHHHHHHHHHHHHHHHHHHHHHHHHHHHHHHHHHHHHHHHHTT--

Sequence (311 aa):
MNKPCTFLLSALMASAVLAPAAASAADKSELEVRMEAAQKVLADRSYYERWSPEAALKTVEDAKAANEAGSARQKEIDGALDVMKDWCHTRFLVNACIKDARDLHHEREKEIRSVRLKADEMIRLDRVEQRRARQESQKQNVKQPMKLGGSTESPESRSESRAEEVKTKQSRAEERRALEEANVRAYEEKQARAARKAEERHDPIRVKSRVKAPSSPIEGHLGRTAADVEAGRAEAAERMAQEDANIAAFNAKQAEAKKRLEEAEATAAERKASREARQANFNKTLEERRAAQKRYEESRENKDSGLKKYF

Radius of gyration: 42.49 Å; chains: 1; bounding box: 148×53×123 Å

Foldseek 3Di:
DDDDDDDDDDDDDDDPPDDPPPPPPPPDPPLNVLLVVLVCLLPDCPLLVQQVDPVQQPDLVSLVVNQVVLVVSLVSNVVSLVSQLVVLVVDPPSVVSNVVSVVSSVVSNVSSVVRNVVSVVNNVVVVVVVVVVVVVVVVVVVPDPPPPDDDDDDDPVCVVVVVVVVVVVVVVVVVVVVVVVVVVVVVVVVVVVVVVVVVVVPPPPPPPPPVDDPDDPPDDPPDDDPVNVVVVVVVVVVVVVVVVVVVVVVVVVVVVVVVVVVVVVVVVVVVVVVVVVVVVVVVVVVVVVVVVVVVVVVVVVVVVVVVVVVD

pLDDT: mean 79.73, std 19.34, range [36.25, 97.81]